Protein AF-A0A8K0HPL6-F1 (afdb_monomer)

Secondary structure (DSSP, 8-state):
-------PPPPP----------------------------PPP-------------------TTSPPPHHHHHHHTTSTTHHHHHHHHHHTT-S---HHHHHHHHHT-S-HHHHHHHHHHHHHH-HHHHT-HHHHHHHHHHHHHH-PPP--HHHHHHHHHTT----HHHHHHHHHHHHHTTGGG-S-----

Foldseek 3Di:
DDDDDDDDDDDDDDDDDDDDDDDDDDDDDDDDDDDDDDDDDDDDDDDDDDDDDDDPPPPPPPPDDQPDLVNLLVLLPDLCSLVVVVVCVVVVSHDDDLVSLLVNLLPRLDLLSSLLSLQSCCQVPVPSSPDPSNLVSNLVSCLVNHADDPDPSSVVSCVVSVTDDDPSNVCSRVVSCVSVVVVPPPDDPDD

Sequence (191 aa):
MLAFGSVTAAKGHEIPSSISFQGITCTQQSACNSSSSAPQLQNSNLFSISSSPSSAVKFKPCLNNPIDHRYIAQMLLRKDWFIFLNHEFKAKRITLNAQFVVSVLQNQENQSSSLNFYVWVSNINQSLAKNQSVRGVFGNNLYRKGPVVLSVELLQDIRESGCKLTEDLLCILIGSWGRLGLAKYYTSTST

Structure (mmCIF, N/CA/C/O backbone):
data_AF-A0A8K0HPL6-F1
#
_entry.id   AF-A0A8K0HPL6-F1
#
loop_
_atom_site.group_PDB
_atom_site.id
_atom_site.type_symbol
_atom_site.label_atom_id
_atom_site.label_alt_id
_atom_site.label_comp_id
_atom_site.label_asym_id
_atom_site.label_entity_id
_atom_site.label_seq_id
_atom_site.pdbx_PDB_ins_code
_atom_site.Cartn_x
_atom_site.Cartn_y
_atom_site.Cartn_z
_atom_site.occupancy
_atom_site.B_iso_or_equiv
_atom_site.auth_seq_id
_atom_site.auth_comp_id
_atom_site.auth_asym_id
_atom_site.auth_atom_id
_atom_site.pdbx_PDB_model_num
ATOM 1 N N . MET A 1 1 ? 48.776 -55.748 4.047 1.00 41.22 1 MET A N 1
ATOM 2 C CA . MET A 1 1 ? 48.133 -56.524 2.967 1.00 41.22 1 MET A CA 1
ATOM 3 C C . MET A 1 1 ? 47.134 -55.588 2.304 1.00 41.22 1 MET A C 1
ATOM 5 O O . MET A 1 1 ? 46.209 -55.142 2.966 1.00 41.22 1 MET A O 1
ATOM 9 N N . LEU A 1 2 ? 47.455 -55.140 1.090 1.00 38.91 2 LEU A N 1
ATOM 10 C CA . LEU A 1 2 ? 46.748 -54.099 0.340 1.00 38.91 2 LEU A CA 1
ATOM 11 C C . LEU A 1 2 ? 45.517 -54.697 -0.351 1.00 38.91 2 LEU A C 1
ATOM 13 O O . LEU A 1 2 ? 45.644 -55.729 -1.003 1.00 38.91 2 LEU A O 1
ATOM 17 N N . ALA A 1 3 ? 44.370 -54.027 -0.269 1.00 40.31 3 ALA A N 1
ATOM 18 C CA . ALA A 1 3 ? 43.241 -54.266 -1.163 1.00 40.31 3 ALA A CA 1
ATOM 19 C C . ALA A 1 3 ? 42.721 -52.916 -1.671 1.00 40.31 3 ALA A C 1
ATOM 21 O O . ALA A 1 3 ? 42.108 -52.142 -0.938 1.00 40.31 3 ALA A O 1
ATOM 22 N N . PHE A 1 4 ? 43.047 -52.639 -2.933 1.00 36.78 4 PHE A N 1
ATOM 23 C CA . PHE A 1 4 ? 42.514 -51.552 -3.742 1.00 36.78 4 PHE A CA 1
ATOM 24 C C . PHE A 1 4 ? 41.065 -51.877 -4.125 1.00 36.78 4 PHE A C 1
ATOM 26 O O . PHE A 1 4 ? 40.807 -52.905 -4.748 1.00 36.78 4 PHE A O 1
ATOM 33 N N . GLY A 1 5 ? 40.130 -50.997 -3.765 1.00 38.06 5 GLY A N 1
ATOM 34 C CA . GLY A 1 5 ? 38.764 -50.994 -4.286 1.00 38.06 5 GLY A CA 1
ATOM 35 C C . GLY A 1 5 ? 38.647 -49.981 -5.422 1.00 38.06 5 GLY A C 1
ATOM 36 O O . GLY A 1 5 ? 38.846 -48.787 -5.210 1.00 38.06 5 GLY A O 1
ATOM 37 N N . SER A 1 6 ? 38.369 -50.474 -6.626 1.00 39.50 6 SER A N 1
ATOM 38 C CA . SER A 1 6 ? 38.235 -49.702 -7.862 1.00 39.50 6 SER A CA 1
ATOM 39 C C . SER A 1 6 ? 37.071 -48.707 -7.827 1.00 39.50 6 SER A C 1
ATOM 41 O O . SER A 1 6 ? 35.943 -49.063 -7.495 1.00 39.50 6 SER A O 1
ATOM 43 N N . VAL A 1 7 ? 37.341 -47.476 -8.266 1.00 42.84 7 VAL A N 1
ATOM 44 C CA . VAL A 1 7 ? 36.338 -46.465 -8.629 1.00 42.84 7 VAL A CA 1
ATOM 45 C C . VAL A 1 7 ? 36.064 -46.592 -10.126 1.00 42.84 7 VAL A C 1
ATOM 47 O O . VAL A 1 7 ? 36.929 -46.297 -10.947 1.00 42.84 7 VAL A O 1
ATOM 50 N N . THR A 1 8 ? 34.863 -47.035 -10.493 1.00 46.16 8 THR A N 1
ATOM 51 C CA . THR A 1 8 ? 34.360 -46.986 -11.873 1.00 46.16 8 THR A CA 1
ATOM 52 C C . THR A 1 8 ? 33.429 -45.792 -12.045 1.00 46.16 8 THR A C 1
ATOM 54 O O . THR A 1 8 ? 32.421 -45.666 -11.352 1.00 46.16 8 THR A O 1
ATOM 57 N N . ALA A 1 9 ? 33.798 -44.924 -12.985 1.00 41.41 9 ALA A N 1
ATOM 58 C CA . ALA A 1 9 ? 33.077 -43.733 -13.402 1.00 41.41 9 ALA A CA 1
ATOM 59 C C . ALA A 1 9 ? 31.697 -44.072 -13.993 1.00 41.41 9 ALA A C 1
ATOM 61 O O . ALA A 1 9 ? 31.592 -44.879 -14.918 1.00 41.41 9 ALA A O 1
ATOM 62 N N . ALA A 1 10 ? 30.653 -43.409 -13.492 1.00 43.06 10 ALA A N 1
ATOM 63 C CA . ALA A 1 10 ? 29.326 -43.413 -14.090 1.00 43.06 10 ALA A CA 1
ATOM 64 C C . ALA A 1 10 ? 29.095 -42.113 -14.871 1.00 43.06 10 ALA A C 1
ATOM 66 O O . ALA A 1 10 ? 29.433 -41.011 -14.444 1.00 43.06 10 ALA A O 1
ATOM 67 N N . LYS A 1 11 ? 28.563 -42.330 -16.066 1.00 43.03 11 LYS A N 1
ATOM 68 C CA . LYS A 1 11 ? 28.435 -41.467 -17.235 1.00 43.03 11 LYS A CA 1
ATOM 69 C C . LYS A 1 11 ? 27.404 -40.353 -17.019 1.00 43.03 11 LYS A C 1
ATOM 71 O O . LYS A 1 11 ? 26.396 -40.566 -16.351 1.00 43.03 11 LYS A O 1
ATOM 76 N N . GLY A 1 12 ? 27.675 -39.187 -17.607 1.00 38.16 12 GLY A N 1
ATOM 77 C CA . GLY A 1 12 ? 26.833 -37.997 -17.531 1.00 38.16 12 GLY A CA 1
ATOM 78 C C . GLY A 1 12 ? 25.414 -38.225 -18.050 1.00 38.16 12 GLY A C 1
ATOM 79 O O . GLY A 1 12 ? 25.202 -38.934 -19.034 1.00 38.16 12 GLY A O 1
ATOM 80 N N . HIS A 1 13 ? 24.458 -37.609 -17.360 1.00 38.12 13 HIS A N 1
ATOM 81 C CA . HIS A 1 13 ? 23.064 -37.535 -17.768 1.00 38.12 13 HIS A CA 1
ATOM 82 C C . HIS A 1 13 ? 22.796 -36.102 -18.230 1.00 38.12 13 HIS A C 1
ATOM 84 O O . HIS A 1 13 ? 22.834 -35.163 -17.433 1.00 38.12 13 HIS A O 1
ATOM 90 N N . GLU A 1 14 ? 22.619 -35.948 -19.539 1.00 35.84 14 GLU A N 1
ATOM 91 C CA . GLU A 1 14 ? 22.253 -34.693 -20.181 1.00 35.84 14 GLU A CA 1
ATOM 92 C C . GLU A 1 14 ? 20.826 -34.280 -19.811 1.00 35.84 14 GLU A C 1
ATOM 94 O O . GLU A 1 14 ? 19.915 -35.101 -19.705 1.00 35.84 14 GLU A O 1
ATOM 99 N N . ILE A 1 15 ? 20.650 -32.975 -19.623 1.00 51.84 15 ILE A N 1
ATOM 100 C CA . ILE A 1 15 ? 19.372 -32.305 -19.391 1.00 51.84 15 ILE A CA 1
ATOM 101 C C . ILE A 1 15 ? 18.799 -31.944 -20.770 1.00 51.84 15 ILE A C 1
ATOM 103 O O . ILE A 1 15 ? 19.426 -31.147 -21.468 1.00 51.84 15 ILE A O 1
ATOM 107 N N . PRO A 1 16 ? 17.624 -32.447 -21.189 1.00 44.19 16 PRO A N 1
ATOM 108 C CA . PRO A 1 16 ? 17.007 -31.980 -22.421 1.00 44.19 16 PRO A CA 1
ATOM 109 C C . PRO A 1 16 ? 16.295 -30.643 -22.180 1.00 44.19 16 PRO A C 1
ATOM 111 O O . PRO A 1 16 ? 15.204 -30.567 -21.615 1.00 44.19 16 PRO A O 1
ATOM 114 N N . SER A 1 17 ? 16.928 -29.568 -22.639 1.00 39.12 17 SER A N 1
ATOM 115 C CA . SER A 1 17 ? 16.337 -28.251 -22.847 1.00 39.12 17 SER A CA 1
ATOM 116 C C . SER A 1 17 ? 15.646 -28.212 -24.211 1.00 39.12 17 SER A C 1
ATOM 118 O O . SER A 1 17 ? 16.312 -28.143 -25.237 1.00 39.12 17 SER A O 1
ATOM 120 N N . SER A 1 18 ? 14.311 -28.247 -24.242 1.00 40.44 18 SER A N 1
ATOM 121 C CA . SER A 1 18 ? 13.494 -27.810 -25.391 1.00 40.44 18 SER A CA 1
ATOM 122 C C . SER A 1 18 ? 12.013 -27.764 -25.007 1.00 40.44 18 SER A C 1
ATOM 124 O O . SER A 1 18 ? 11.319 -28.773 -25.070 1.00 40.44 18 SER A O 1
ATOM 126 N N . ILE A 1 19 ? 11.507 -26.584 -24.641 1.00 41.78 19 ILE A N 1
ATOM 127 C CA . ILE A 1 19 ? 10.066 -26.303 -24.688 1.00 41.78 19 ILE A CA 1
ATOM 128 C C . ILE A 1 19 ? 9.882 -25.187 -25.713 1.00 41.78 19 ILE A C 1
ATOM 130 O O . ILE A 1 19 ? 10.212 -24.029 -25.468 1.00 41.78 19 ILE A O 1
ATOM 134 N N . SER A 1 20 ? 9.419 -25.584 -26.895 1.00 36.34 20 SER A N 1
ATOM 135 C CA . SER A 1 20 ? 9.015 -24.703 -27.986 1.00 36.34 20 SER A CA 1
ATOM 136 C C . SER A 1 20 ? 7.628 -24.141 -27.676 1.00 36.34 20 SER A C 1
ATOM 138 O O . SER A 1 20 ? 6.672 -24.903 -27.538 1.00 36.34 20 SER A O 1
ATOM 140 N N . PHE A 1 21 ? 7.506 -22.818 -27.565 1.00 37.59 21 PHE A N 1
ATOM 141 C CA . PHE A 1 21 ? 6.211 -22.143 -27.608 1.00 37.59 21 PHE A CA 1
ATOM 142 C C . PHE A 1 21 ? 5.929 -21.742 -29.058 1.00 37.59 21 PHE A C 1
ATOM 144 O O . PHE A 1 21 ? 6.480 -20.769 -29.570 1.00 37.59 21 PHE A O 1
ATOM 151 N N . GLN A 1 22 ? 5.078 -22.524 -29.722 1.00 36.84 22 GLN A N 1
ATOM 152 C CA . GLN A 1 22 ? 4.449 -22.138 -30.982 1.00 36.84 22 GLN A CA 1
ATOM 153 C C . GLN A 1 22 ? 3.439 -21.009 -30.735 1.00 36.84 22 GLN A C 1
ATOM 155 O O . GLN A 1 22 ? 2.785 -20.945 -29.693 1.00 36.84 22 GLN A O 1
ATOM 160 N N . GLY A 1 23 ? 3.384 -20.082 -31.690 1.00 30.97 23 GLY A N 1
ATOM 161 C CA . GLY A 1 23 ? 2.719 -18.795 -31.563 1.00 30.97 23 GLY A CA 1
ATOM 162 C C . GLY A 1 23 ? 1.198 -18.854 -31.463 1.00 30.97 23 GLY A C 1
ATOM 163 O O . GLY A 1 23 ? 0.540 -19.742 -31.998 1.00 30.97 23 GLY A O 1
ATOM 164 N N . ILE A 1 24 ? 0.645 -17.813 -30.843 1.00 37.28 24 ILE A N 1
ATOM 165 C CA . ILE A 1 24 ? -0.745 -17.407 -31.037 1.00 37.28 24 ILE A CA 1
ATOM 166 C C . ILE A 1 24 ? -0.710 -15.999 -31.628 1.00 37.28 24 ILE A C 1
ATOM 168 O O . ILE A 1 24 ? -0.578 -15.004 -30.918 1.00 37.28 24 ILE A O 1
ATOM 172 N N . THR A 1 25 ? -0.807 -15.913 -32.951 1.00 34.12 25 THR A N 1
ATOM 173 C CA . THR A 1 25 ? -1.259 -14.701 -33.635 1.00 34.12 25 THR A CA 1
ATOM 174 C C . THR A 1 25 ? -2.772 -14.629 -33.468 1.00 34.12 25 THR A C 1
ATOM 176 O O . THR A 1 25 ? -3.491 -15.444 -34.044 1.00 34.12 25 THR A O 1
ATOM 179 N N . CYS A 1 26 ? -3.269 -13.682 -32.672 1.00 32.62 26 CYS A N 1
ATOM 180 C CA . CYS A 1 26 ? -4.695 -13.379 -32.656 1.00 32.62 26 CYS A CA 1
ATOM 181 C C . CYS A 1 26 ? -4.961 -12.282 -33.688 1.00 32.62 26 CYS A C 1
ATOM 183 O O . CYS A 1 26 ? -4.800 -11.093 -33.418 1.00 32.62 26 CYS A O 1
ATOM 185 N N . THR A 1 27 ? -5.320 -12.705 -34.895 1.00 32.62 27 THR A N 1
ATOM 186 C CA . THR A 1 27 ? -5.967 -11.862 -35.896 1.00 32.62 27 THR A CA 1
ATOM 187 C C . THR A 1 27 ? -7.467 -11.970 -35.657 1.00 32.62 27 THR A C 1
ATOM 189 O O . THR A 1 27 ? -8.029 -13.045 -35.839 1.00 32.62 27 THR A O 1
ATOM 192 N N . GLN A 1 28 ? -8.133 -10.875 -35.292 1.00 37.97 28 GLN A N 1
ATOM 193 C CA . GLN A 1 28 ? -9.541 -10.701 -35.642 1.00 37.97 28 GLN A CA 1
ATOM 194 C C . GLN A 1 28 ? -9.845 -9.231 -35.929 1.00 37.97 28 GLN A C 1
ATOM 196 O O . GLN A 1 28 ? -9.631 -8.337 -35.111 1.00 37.97 28 GLN A O 1
ATOM 201 N N . GLN A 1 29 ? -10.292 -9.032 -37.166 1.00 34.22 29 GLN A N 1
ATOM 202 C CA . GLN A 1 29 ? -10.826 -7.817 -37.757 1.00 34.22 29 GLN A CA 1
ATOM 203 C C . GLN A 1 29 ? -12.036 -7.296 -36.977 1.00 34.22 29 GLN A C 1
ATOM 205 O O . GLN A 1 29 ? -12.931 -8.060 -36.629 1.00 34.22 29 GLN A O 1
ATOM 210 N N . SER A 1 30 ? -12.105 -5.976 -36.807 1.00 35.62 30 SER A N 1
ATOM 211 C CA . SER A 1 30 ? -13.357 -5.261 -36.569 1.00 35.62 30 SER A CA 1
ATOM 212 C C . SER A 1 30 ? -13.589 -4.316 -37.743 1.00 35.62 30 SER A C 1
ATOM 214 O O . SER A 1 30 ? -12.884 -3.321 -37.900 1.00 35.62 30 SER A O 1
ATOM 216 N N . ALA A 1 31 ? -14.551 -4.673 -38.590 1.00 29.92 31 ALA A N 1
ATOM 217 C CA . ALA A 1 31 ? -15.152 -3.799 -39.586 1.00 29.92 31 ALA A CA 1
ATOM 218 C C . ALA A 1 31 ? -16.565 -4.315 -39.891 1.00 29.92 31 ALA A C 1
ATOM 220 O O . ALA A 1 31 ? -16.694 -5.332 -40.560 1.00 29.92 31 ALA A O 1
ATOM 221 N N . CYS A 1 32 ? -17.602 -3.642 -39.375 1.00 25.77 32 CYS A N 1
ATOM 222 C CA . CYS A 1 32 ? -18.564 -2.874 -40.183 1.00 25.77 32 CYS A CA 1
ATOM 223 C C . CYS A 1 32 ? -19.814 -2.436 -39.377 1.00 25.77 32 CYS A C 1
ATOM 225 O O . CYS A 1 32 ? -20.575 -3.252 -38.871 1.00 25.77 32 CYS A O 1
ATOM 227 N N . ASN A 1 33 ? -20.001 -1.113 -39.346 1.00 30.48 33 ASN A N 1
ATOM 228 C CA . ASN A 1 33 ? -21.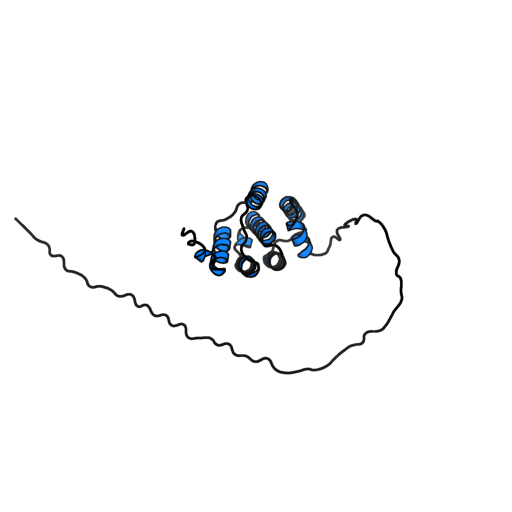212 -0.341 -39.657 1.00 30.48 33 ASN A CA 1
ATOM 229 C C . ASN A 1 33 ? -22.541 -0.547 -38.894 1.00 30.48 33 ASN A C 1
ATOM 231 O O . ASN A 1 33 ? -23.271 -1.511 -39.080 1.00 30.48 33 ASN A O 1
ATOM 235 N N . SER A 1 34 ? -22.893 0.530 -38.182 1.00 32.50 34 SER A N 1
ATOM 236 C CA . SER A 1 34 ? -24.110 1.350 -38.322 1.00 32.50 34 SER A CA 1
ATOM 237 C C . SER A 1 34 ? -25.482 0.674 -38.429 1.00 32.50 34 SER A C 1
ATOM 239 O O . SER A 1 34 ? -25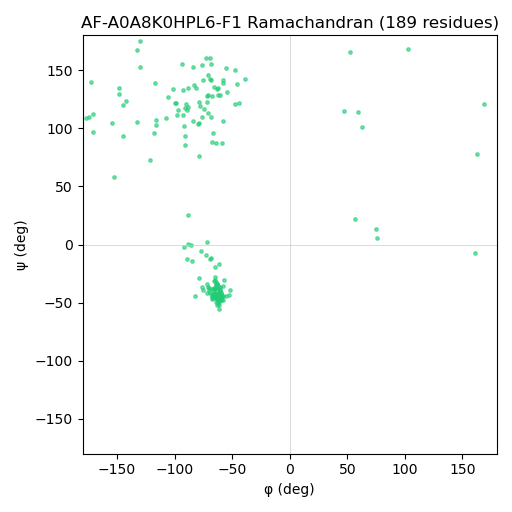.876 0.194 -39.487 1.00 32.50 34 SER A O 1
ATOM 241 N N . SER A 1 35 ? -26.317 0.907 -37.412 1.00 34.28 35 SER A N 1
ATOM 242 C CA . SER A 1 35 ? -27.707 1.315 -37.646 1.00 34.28 35 SER A CA 1
ATOM 243 C C . SER A 1 35 ? -28.235 2.241 -36.541 1.00 34.28 35 SER A C 1
ATOM 245 O O . SER A 1 35 ? -27.997 2.066 -35.351 1.00 34.28 35 SER A O 1
ATOM 247 N N . SER A 1 36 ? -28.894 3.284 -37.039 1.00 33.66 36 SER A N 1
ATOM 248 C CA . SER A 1 36 ? -29.666 4.358 -36.416 1.00 33.66 36 SER A CA 1
ATOM 249 C C . SER A 1 36 ? -30.544 3.950 -35.228 1.00 33.66 36 SER A C 1
ATOM 251 O O . SER A 1 36 ? -31.227 2.932 -35.307 1.00 33.66 36 SER A O 1
ATOM 253 N N . SER A 1 37 ? -30.630 4.817 -34.209 1.00 30.94 37 SER A N 1
ATOM 254 C CA . SER A 1 37 ? -31.901 5.378 -33.700 1.00 30.94 37 SER A CA 1
ATOM 255 C C . SER A 1 37 ? -31.626 6.434 -32.621 1.00 30.94 37 SER A C 1
ATOM 257 O O . SER A 1 37 ? -31.185 6.119 -31.519 1.00 30.94 37 SER A O 1
ATOM 259 N N . ALA A 1 38 ? -31.884 7.700 -32.951 1.00 38.56 38 ALA A N 1
ATOM 260 C CA . ALA A 1 38 ? -31.948 8.808 -31.999 1.00 38.56 38 ALA A CA 1
ATOM 261 C C . ALA A 1 38 ? -33.228 8.730 -31.144 1.00 38.56 38 ALA A C 1
ATOM 263 O O . ALA A 1 38 ? -34.233 8.174 -31.592 1.00 38.56 38 ALA A O 1
ATOM 264 N N . PRO A 1 39 ? -33.248 9.414 -29.988 1.00 39.25 39 PRO A N 1
ATOM 265 C CA . PRO A 1 39 ? -34.374 10.311 -29.768 1.00 39.25 39 PRO A CA 1
ATOM 266 C C . PRO A 1 39 ? -33.963 11.723 -29.332 1.00 39.25 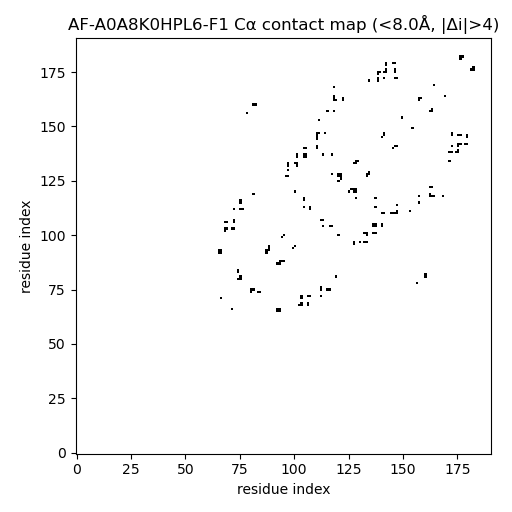39 PRO A C 1
ATOM 268 O O . PRO A 1 39 ? -32.903 11.975 -28.766 1.00 39.25 39 PRO A O 1
ATOM 271 N N . GLN A 1 40 ? -34.864 12.631 -29.688 1.00 35.78 40 GLN A N 1
ATOM 272 C CA . GLN A 1 40 ? -34.837 14.084 -29.616 1.00 35.78 40 GLN A CA 1
ATOM 273 C C . GLN A 1 40 ? -34.343 14.710 -28.304 1.00 35.78 40 GLN A C 1
ATOM 275 O O . GLN A 1 40 ? -34.791 14.361 -27.215 1.00 35.78 40 GLN A O 1
ATOM 280 N N . LEU A 1 41 ? -33.540 15.767 -28.454 1.00 33.62 41 LEU A N 1
ATOM 281 C CA . LEU A 1 41 ? -33.339 16.804 -27.446 1.00 33.62 41 LEU A CA 1
ATOM 282 C C . LEU A 1 41 ? -34.362 17.922 -27.672 1.00 33.62 41 LEU A C 1
ATOM 284 O O . LEU A 1 41 ? -34.351 18.581 -28.713 1.00 33.62 41 LEU A O 1
ATOM 288 N N . GLN A 1 42 ? -35.235 18.133 -26.686 1.00 37.59 42 GLN A N 1
ATOM 289 C CA . GLN A 1 42 ? -36.070 19.323 -26.592 1.00 37.59 42 GLN A CA 1
ATOM 290 C C . GLN A 1 42 ? -35.348 20.434 -25.819 1.00 37.59 42 GLN A C 1
ATOM 292 O O . GLN A 1 42 ? -34.723 20.234 -24.782 1.00 37.59 42 GLN A O 1
ATOM 297 N N . ASN A 1 43 ? -35.463 21.601 -26.435 1.00 38.28 43 ASN A N 1
ATOM 298 C CA . ASN A 1 43 ? -34.997 22.947 -26.145 1.00 38.28 43 ASN A CA 1
ATOM 299 C C . ASN A 1 43 ? -35.245 23.451 -24.707 1.00 38.28 43 ASN A C 1
ATOM 301 O O . ASN A 1 43 ? -36.283 23.134 -24.131 1.00 38.28 43 ASN A O 1
ATOM 305 N N . SER A 1 44 ? -34.368 24.335 -24.206 1.00 30.44 44 SER A N 1
ATOM 306 C CA . SER A 1 44 ? -34.723 25.604 -23.530 1.00 30.44 44 SER A CA 1
ATOM 307 C C . SER A 1 44 ? -33.461 26.398 -23.157 1.00 30.44 44 SER A C 1
ATOM 309 O O . SER A 1 44 ? -32.735 26.037 -22.234 1.00 30.44 44 SER A O 1
ATOM 311 N N . ASN A 1 45 ? -33.224 27.511 -23.854 1.00 44.91 45 ASN A N 1
ATOM 312 C CA . ASN A 1 45 ? -32.342 28.593 -23.407 1.00 44.91 45 ASN A CA 1
ATOM 313 C C . ASN A 1 45 ? -33.041 29.421 -22.316 1.00 44.91 45 ASN A C 1
ATOM 315 O O . ASN A 1 45 ? -34.214 29.739 -22.496 1.00 44.91 45 ASN A O 1
ATOM 319 N N . LEU A 1 46 ? -32.318 29.869 -21.281 1.00 36.66 46 LEU A N 1
ATOM 320 C CA . LEU A 1 46 ? -32.395 31.244 -20.755 1.00 36.66 46 LEU A CA 1
ATOM 321 C C . LEU A 1 46 ? -31.318 31.512 -19.687 1.00 36.66 46 LEU A C 1
ATOM 323 O O . LEU A 1 46 ? -30.979 30.673 -18.859 1.00 36.66 46 LEU A O 1
ATOM 327 N N . PHE A 1 47 ? -30.774 32.718 -19.793 1.00 36.62 47 PHE A N 1
ATOM 328 C CA . PHE A 1 47 ? -29.652 33.334 -19.096 1.00 36.62 47 PHE A CA 1
ATOM 329 C C . PHE A 1 47 ? -29.751 33.348 -17.563 1.00 36.62 47 PHE A C 1
ATOM 331 O O . PHE A 1 47 ? -30.835 33.532 -17.017 1.00 36.62 47 PHE A O 1
ATOM 338 N N . SER A 1 48 ? -28.594 33.353 -16.887 1.00 30.95 48 SER A N 1
ATOM 339 C CA . SER A 1 48 ? -28.207 34.448 -15.973 1.00 30.95 48 SER A CA 1
ATOM 340 C C . SER A 1 48 ? -26.752 34.3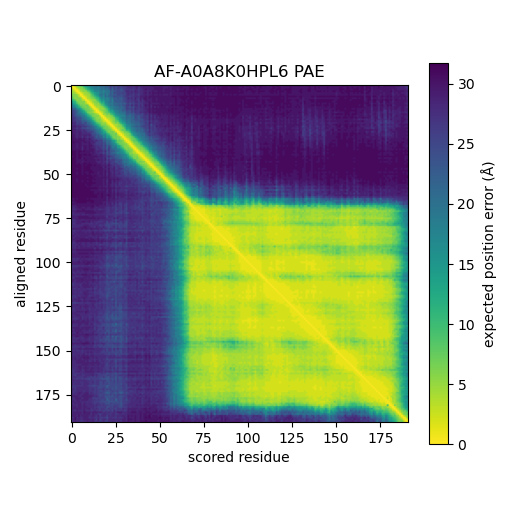07 -15.519 1.00 30.95 48 SER A C 1
ATOM 342 O O . SER A 1 48 ? -26.391 33.401 -14.774 1.00 30.95 48 SER A O 1
ATOM 344 N N . ILE A 1 49 ? -25.920 35.243 -15.971 1.00 45.44 49 ILE A N 1
ATOM 345 C CA . ILE A 1 49 ? -24.629 35.565 -15.367 1.00 45.44 49 ILE A CA 1
ATOM 346 C C . ILE A 1 49 ? -24.935 36.439 -14.147 1.00 45.44 49 ILE A C 1
ATOM 348 O O . ILE A 1 49 ? -25.522 37.507 -14.299 1.00 45.44 49 ILE A O 1
ATOM 352 N N . SER A 1 50 ? -24.506 36.027 -12.954 1.00 38.19 50 SER A N 1
ATOM 353 C CA . SER A 1 50 ? -24.266 36.966 -11.856 1.00 38.19 50 SER A CA 1
ATOM 354 C C . SER A 1 50 ? -23.037 36.547 -11.058 1.00 38.19 50 SER A C 1
ATOM 356 O O . SER A 1 50 ? -22.938 35.433 -10.548 1.00 38.19 50 SER A O 1
ATOM 358 N N . SER A 1 51 ? -22.102 37.478 -10.982 1.00 39.03 51 SER A N 1
ATOM 359 C CA . SER A 1 51 ? -20.828 37.462 -10.278 1.00 39.03 51 SER A CA 1
ATOM 360 C C . SER A 1 51 ? -20.964 37.527 -8.747 1.00 39.03 51 SER A C 1
ATOM 362 O O . SER A 1 51 ? -21.559 38.485 -8.270 1.00 39.03 51 SER A O 1
ATOM 364 N N . SER A 1 52 ? -20.299 36.581 -8.052 1.00 40.22 52 SER A N 1
ATOM 365 C CA . SER A 1 52 ? -19.554 36.664 -6.760 1.00 40.22 52 SER A CA 1
ATOM 366 C C . SER A 1 52 ? -20.224 37.264 -5.494 1.00 40.22 52 SER A C 1
ATOM 368 O O . SER A 1 52 ? -21.187 38.006 -5.615 1.00 40.22 52 SER A O 1
ATOM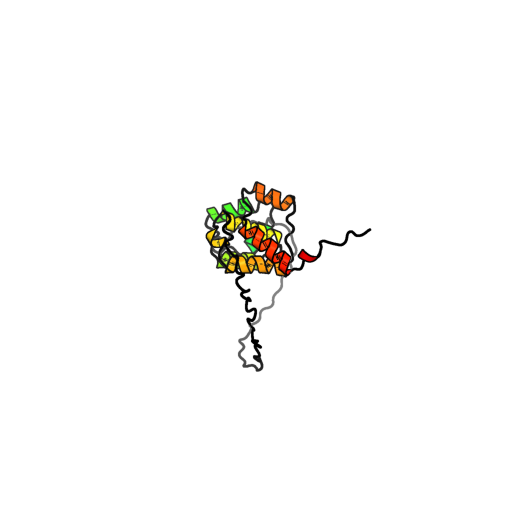 370 N N . PRO A 1 53 ? -19.686 37.092 -4.255 1.00 52.84 53 PRO A N 1
ATOM 371 C CA . PRO A 1 53 ? -18.653 36.180 -3.729 1.00 52.84 53 PRO A CA 1
ATOM 372 C C . PRO A 1 53 ? -19.088 35.418 -2.439 1.00 52.84 53 PRO A C 1
ATOM 374 O O . PRO A 1 53 ? -20.104 35.708 -1.826 1.00 52.84 53 PRO A O 1
ATOM 377 N N . SER A 1 54 ? -18.235 34.502 -1.963 1.00 45.53 54 SER A N 1
ATOM 378 C CA . SER A 1 54 ? -18.174 34.011 -0.570 1.00 45.53 54 SER A CA 1
ATOM 379 C C . SER A 1 54 ? -19.399 33.275 0.000 1.00 45.53 54 SER A C 1
ATOM 381 O O . SER A 1 54 ? -20.336 33.854 0.540 1.00 45.53 54 SER A O 1
ATOM 383 N N . SER A 1 55 ? -19.313 31.947 0.045 1.00 37.69 55 SER A N 1
ATOM 384 C CA . SER A 1 55 ? -19.855 31.203 1.183 1.00 37.69 55 SER A CA 1
ATOM 385 C C . SER A 1 55 ? -19.011 29.958 1.409 1.00 37.69 55 SER A C 1
ATOM 387 O O . SER A 1 55 ? -18.687 29.224 0.476 1.00 37.69 55 SER A O 1
ATOM 389 N N . ALA A 1 56 ? -18.586 29.773 2.658 1.00 47.38 56 ALA A N 1
ATOM 390 C CA . ALA A 1 56 ? -17.856 28.605 3.116 1.00 47.38 56 ALA A CA 1
ATOM 391 C C . ALA A 1 56 ? -18.500 27.336 2.546 1.00 47.38 56 ALA A C 1
ATOM 393 O O . ALA A 1 56 ? -19.683 27.081 2.792 1.00 47.38 56 ALA A O 1
ATOM 394 N N . VAL A 1 57 ? -17.718 26.553 1.798 1.00 44.78 57 VAL A N 1
ATOM 395 C CA . VAL A 1 57 ? -18.117 25.228 1.324 1.00 44.78 57 VAL A CA 1
ATOM 396 C C . VAL A 1 57 ? -18.307 24.358 2.562 1.00 44.78 57 VAL A C 1
ATOM 398 O O . VAL A 1 57 ? -17.393 23.697 3.050 1.00 44.78 57 VAL A O 1
ATOM 401 N N . LYS A 1 58 ? -19.514 24.401 3.126 1.00 42.84 58 LYS A N 1
ATOM 402 C CA . LYS A 1 58 ? -19.983 23.410 4.080 1.00 42.84 58 LYS A CA 1
ATOM 403 C C . LYS A 1 58 ? -20.105 22.124 3.281 1.00 42.84 58 LYS A C 1
ATOM 405 O O . LYS A 1 58 ? -21.114 21.902 2.616 1.00 42.84 58 LYS A O 1
ATOM 410 N N . PHE A 1 59 ? -19.066 21.297 3.339 1.00 43.84 59 PHE A N 1
ATOM 411 C CA . PHE A 1 59 ? -19.142 19.895 2.960 1.00 43.84 59 PHE A CA 1
ATOM 412 C C . PHE A 1 59 ? -20.205 19.240 3.847 1.00 43.84 59 PHE A C 1
ATOM 414 O O . PHE A 1 59 ? -19.916 18.750 4.935 1.00 43.84 59 PHE A O 1
ATOM 421 N N . LYS A 1 60 ? -21.466 19.284 3.415 1.00 43.09 60 LYS A N 1
ATOM 422 C CA . LYS A 1 60 ? -22.481 18.359 3.904 1.00 43.09 60 LYS A CA 1
ATOM 423 C C . LYS A 1 60 ? -22.109 17.006 3.302 1.00 43.09 60 LYS A C 1
ATOM 425 O O . LYS A 1 60 ? -22.171 16.881 2.078 1.00 43.09 60 LYS A O 1
ATOM 430 N N . PRO A 1 61 ? -21.704 16.003 4.099 1.00 44.03 61 PRO A N 1
ATOM 431 C CA . PRO A 1 61 ? -21.553 14.667 3.564 1.00 44.03 61 PRO A CA 1
ATOM 432 C C . PRO A 1 61 ? -22.970 14.198 3.255 1.00 44.03 61 PRO A C 1
ATOM 434 O O . PRO A 1 61 ? -23.776 14.002 4.164 1.00 44.03 61 PRO A O 1
ATOM 437 N N . CYS A 1 62 ? -23.299 14.078 1.972 1.00 38.84 62 CYS A N 1
ATOM 438 C CA . CYS A 1 62 ? -24.477 13.336 1.564 1.00 38.84 62 CYS A CA 1
ATOM 439 C C . CYS A 1 62 ? -24.192 11.866 1.909 1.00 38.84 62 CYS A C 1
ATOM 441 O O . CYS A 1 62 ? -23.573 11.137 1.134 1.00 38.84 62 CYS A O 1
ATOM 443 N N . LEU A 1 63 ? -24.537 11.472 3.141 1.00 48.81 63 LEU A N 1
ATOM 444 C CA . LEU A 1 63 ? -24.649 10.077 3.543 1.00 48.81 63 LEU A CA 1
ATOM 445 C C . LEU A 1 63 ? -25.680 9.454 2.604 1.00 48.81 63 LEU A C 1
ATOM 447 O O . LEU A 1 63 ? -26.846 9.819 2.707 1.00 48.81 63 LEU A O 1
ATOM 451 N N . ASN A 1 64 ? -25.218 8.629 1.660 1.00 44.06 64 ASN A N 1
ATOM 452 C CA . ASN A 1 64 ? -25.915 7.495 1.023 1.00 44.06 64 ASN A CA 1
ATOM 453 C C . ASN A 1 64 ? -25.274 7.086 -0.314 1.00 44.06 64 ASN A C 1
ATOM 455 O O . ASN A 1 64 ? -25.627 6.039 -0.851 1.00 44.06 64 ASN A O 1
ATOM 459 N N . ASN A 1 65 ? -24.296 7.835 -0.831 1.00 50.69 65 ASN A N 1
ATOM 460 C CA . ASN A 1 65 ? -23.521 7.362 -1.976 1.00 50.69 65 ASN A CA 1
ATOM 461 C C . ASN A 1 65 ? -22.398 6.427 -1.496 1.00 50.69 65 ASN A C 1
ATOM 463 O O . ASN A 1 65 ? -21.738 6.752 -0.501 1.00 50.69 65 ASN A O 1
ATOM 467 N N . PRO A 1 66 ? -22.142 5.291 -2.180 1.00 57.31 66 PRO A N 1
ATOM 468 C CA . PRO A 1 66 ? -20.920 4.534 -1.943 1.00 57.31 66 PRO A CA 1
ATOM 469 C C . PRO A 1 66 ? -19.755 5.500 -2.134 1.00 57.31 66 PRO A C 1
ATOM 471 O O . PRO A 1 66 ? -19.753 6.264 -3.101 1.00 57.31 66 PRO A O 1
ATOM 474 N N . ILE A 1 67 ? -18.825 5.525 -1.177 1.00 62.88 67 ILE A N 1
ATOM 475 C CA . ILE A 1 67 ? -17.711 6.470 -1.196 1.00 62.88 67 ILE A CA 1
ATOM 476 C C . ILE A 1 67 ? -17.078 6.481 -2.588 1.00 62.88 67 ILE A C 1
ATOM 478 O O . ILE A 1 67 ? -16.626 5.449 -3.090 1.00 62.88 67 ILE A O 1
ATOM 482 N N . ASP A 1 68 ? -17.080 7.666 -3.195 1.00 77.19 68 ASP A N 1
ATOM 483 C CA . ASP A 1 68 ? -16.531 7.882 -4.521 1.00 77.19 68 ASP A CA 1
ATOM 484 C C . ASP A 1 68 ? -15.023 7.578 -4.494 1.00 77.19 68 ASP A C 1
ATOM 486 O O . ASP A 1 68 ? -14.290 8.000 -3.595 1.00 77.19 68 ASP A O 1
ATOM 490 N N . HIS A 1 69 ? -14.537 6.849 -5.493 1.00 77.56 69 HIS A N 1
ATOM 491 C CA . HIS A 1 69 ? -13.114 6.563 -5.668 1.00 77.56 69 HIS A CA 1
ATOM 492 C C . HIS A 1 69 ? -12.299 7.865 -5.760 1.00 77.56 69 HIS A C 1
ATOM 494 O O . HIS A 1 69 ? -11.164 7.914 -5.279 1.00 77.56 69 HIS A O 1
ATOM 500 N N . ARG A 1 70 ? -12.899 8.947 -6.285 1.00 80.31 70 ARG A N 1
ATOM 501 C CA . ARG A 1 70 ? -12.305 10.294 -6.277 1.00 80.31 70 ARG A CA 1
ATOM 502 C C . ARG A 1 70 ? -12.146 10.874 -4.876 1.00 80.31 70 ARG A C 1
ATOM 504 O O . ARG A 1 70 ? -11.135 11.516 -4.605 1.00 80.31 70 ARG A O 1
ATOM 511 N N . TYR A 1 71 ? -13.099 10.628 -3.978 1.00 86.00 71 TYR A N 1
ATOM 512 C CA . TYR A 1 71 ? -13.000 11.076 -2.589 1.00 86.00 71 TYR A CA 1
ATOM 513 C C . TYR A 1 71 ? -11.822 10.400 -1.880 1.00 86.00 71 TYR A C 1
ATOM 515 O O . TYR A 1 71 ? -11.023 11.071 -1.231 1.00 86.00 71 TYR A O 1
ATOM 523 N N . ILE A 1 72 ? -11.648 9.088 -2.077 1.00 87.38 72 ILE A N 1
ATOM 524 C CA . ILE A 1 72 ? -10.494 8.356 -1.532 1.00 87.38 72 ILE A CA 1
ATOM 525 C C . ILE A 1 72 ? -9.177 8.874 -2.115 1.00 87.38 72 ILE A C 1
ATOM 527 O O . ILE A 1 72 ? -8.226 9.076 -1.363 1.00 87.38 72 ILE A O 1
ATOM 531 N N . ALA A 1 73 ? -9.120 9.137 -3.424 1.00 84.44 73 ALA A N 1
ATOM 532 C CA . ALA A 1 73 ? -7.929 9.695 -4.065 1.00 84.44 73 ALA A CA 1
ATOM 533 C C . ALA A 1 73 ? -7.536 11.059 -3.468 1.00 84.44 73 ALA A C 1
ATOM 535 O O . ALA A 1 73 ? -6.376 11.270 -3.120 1.00 84.44 73 ALA A O 1
ATOM 536 N N . GLN A 1 74 ? -8.505 11.958 -3.262 1.00 86.31 74 GLN A N 1
ATOM 537 C CA . GLN A 1 74 ? -8.262 13.243 -2.594 1.00 86.31 74 GLN A CA 1
ATOM 538 C C . GLN A 1 74 ? -7.804 13.067 -1.144 1.00 86.31 74 GLN A C 1
ATOM 540 O O . GLN A 1 74 ? -6.980 13.831 -0.645 1.00 86.31 74 GLN A O 1
ATOM 545 N N . MET A 1 75 ? -8.313 12.048 -0.456 1.00 88.81 75 MET A N 1
ATOM 546 C CA . MET A 1 75 ? -7.941 11.777 0.926 1.00 88.81 75 MET A CA 1
ATOM 547 C C . MET A 1 75 ? -6.513 11.241 1.060 1.00 88.81 75 MET A C 1
ATOM 549 O O . MET A 1 75 ? -5.808 11.619 1.993 1.00 88.81 75 MET A O 1
ATOM 553 N N . LEU A 1 76 ? -6.070 10.422 0.103 1.00 89.69 76 LEU A N 1
ATOM 554 C CA . LEU A 1 76 ? -4.714 9.866 0.022 1.00 89.69 76 LEU A CA 1
ATOM 555 C C . LEU A 1 76 ? -3.628 10.903 -0.307 1.00 89.69 76 LEU A C 1
ATOM 557 O O . LEU A 1 76 ? -2.444 10.592 -0.200 1.00 89.69 76 LEU A O 1
ATOM 561 N N . LEU A 1 77 ? -4.014 12.109 -0.724 1.00 87.06 77 LEU A N 1
ATOM 562 C CA . LEU A 1 77 ? -3.103 13.234 -0.959 1.00 87.06 77 LEU A CA 1
ATOM 563 C C . LEU A 1 77 ? -2.790 14.030 0.314 1.00 87.06 77 LEU A C 1
ATOM 565 O O . LEU A 1 77 ? -1.887 14.864 0.317 1.00 87.06 77 LEU A O 1
ATOM 569 N N . ARG A 1 78 ? -3.556 13.826 1.389 1.00 87.12 78 ARG A N 1
ATOM 570 C CA . ARG A 1 78 ? -3.394 14.571 2.641 1.00 87.12 78 ARG A CA 1
ATOM 571 C C . ARG A 1 78 ? -2.310 13.939 3.508 1.00 87.12 78 ARG A C 1
ATOM 573 O O . ARG A 1 78 ? -2.122 12.730 3.491 1.00 87.12 78 ARG A O 1
ATOM 580 N N . LYS A 1 79 ? -1.666 14.751 4.349 1.00 85.62 79 LYS A N 1
ATOM 581 C CA . LYS A 1 79 ? -0.663 14.268 5.310 1.00 85.62 79 LYS A CA 1
ATOM 582 C C . LYS A 1 79 ? -1.255 13.271 6.318 1.00 85.62 79 LYS A C 1
ATOM 584 O O . LYS A 1 79 ? -0.695 12.208 6.543 1.00 85.62 79 LYS A O 1
ATOM 589 N N . ASP A 1 80 ? -2.463 13.544 6.809 1.00 88.69 80 ASP A N 1
ATOM 590 C CA . ASP A 1 80 ? -3.160 12.695 7.790 1.00 88.69 80 ASP A CA 1
ATOM 591 C C . ASP A 1 80 ? -4.014 11.582 7.149 1.00 88.69 80 ASP A C 1
ATOM 593 O O . ASP A 1 80 ? -5.017 11.140 7.723 1.00 88.69 80 ASP A O 1
ATOM 597 N N . TRP A 1 81 ? -3.667 11.144 5.934 1.00 91.06 81 TRP A N 1
ATOM 598 C CA . TRP A 1 81 ? -4.465 10.207 5.134 1.00 91.06 81 TRP A CA 1
ATOM 599 C C . TRP A 1 81 ? -4.854 8.937 5.909 1.00 91.06 81 TRP A C 1
ATOM 601 O O . TRP A 1 81 ? -5.986 8.461 5.792 1.00 91.06 81 TRP A O 1
ATOM 611 N N . PHE A 1 82 ? -3.943 8.409 6.735 1.00 93.12 82 PHE A N 1
ATOM 612 C CA . PHE A 1 82 ? -4.151 7.170 7.483 1.00 93.12 82 PHE A CA 1
ATOM 613 C C . PHE A 1 82 ? -5.248 7.311 8.539 1.00 93.12 82 PHE A C 1
ATOM 615 O O . PHE A 1 82 ? -6.128 6.452 8.637 1.00 93.12 82 PHE A O 1
ATOM 622 N N . ILE A 1 83 ? -5.222 8.404 9.309 1.00 92.88 83 ILE A N 1
ATOM 623 C CA . ILE A 1 83 ? -6.203 8.670 10.370 1.00 92.88 83 ILE A CA 1
ATOM 624 C C . ILE A 1 83 ? -7.594 8.782 9.752 1.00 92.88 83 ILE A C 1
ATOM 626 O O . ILE A 1 83 ? -8.537 8.149 10.231 1.00 92.88 83 ILE A O 1
ATOM 630 N N . PHE A 1 84 ? -7.707 9.521 8.647 1.00 91.19 84 PHE A N 1
ATOM 631 C CA . PHE A 1 84 ? -8.965 9.663 7.927 1.00 91.19 84 PHE A CA 1
ATOM 632 C C . PHE A 1 84 ? -9.456 8.330 7.345 1.00 91.19 84 PHE A C 1
ATOM 634 O O . PHE A 1 84 ? -10.619 7.983 7.537 1.00 91.19 84 PHE A O 1
ATOM 641 N N . LEU A 1 85 ? -8.593 7.542 6.688 1.00 91.62 85 LEU A N 1
ATOM 642 C CA . LEU A 1 85 ? -8.998 6.256 6.097 1.00 91.62 85 LEU A CA 1
ATOM 643 C C . LEU A 1 85 ? -9.466 5.282 7.164 1.00 91.62 85 LEU A C 1
ATOM 645 O O . LEU A 1 85 ? -10.489 4.618 7.007 1.00 91.62 85 LEU A O 1
ATOM 649 N N . ASN A 1 86 ? -8.733 5.224 8.271 1.00 92.69 86 ASN A N 1
ATOM 650 C CA . ASN A 1 86 ? -9.081 4.363 9.382 1.00 92.69 86 ASN A CA 1
ATOM 651 C C . ASN A 1 86 ? -10.392 4.807 10.045 1.00 92.69 86 ASN A C 1
ATOM 653 O O . ASN A 1 86 ? -11.207 3.965 10.413 1.00 92.69 86 ASN A O 1
ATOM 657 N N . HIS A 1 87 ? -10.630 6.116 10.163 1.00 92.38 87 HIS A N 1
ATOM 658 C CA . HIS A 1 87 ? -11.893 6.648 10.664 1.00 92.38 87 HIS A CA 1
ATOM 659 C C . HIS A 1 87 ? -13.073 6.270 9.758 1.00 92.38 87 HIS A C 1
ATOM 661 O O . HIS A 1 87 ? -14.056 5.719 10.247 1.00 92.38 87 HIS A O 1
ATOM 667 N N . GLU A 1 88 ? -12.970 6.494 8.445 1.00 90.38 88 GLU A N 1
ATOM 668 C CA . GLU A 1 88 ? -14.030 6.151 7.484 1.00 90.38 88 GLU A CA 1
ATOM 669 C C . GLU A 1 88 ? -14.311 4.642 7.426 1.00 90.38 88 GLU A C 1
ATOM 671 O O . GLU A 1 88 ? -15.466 4.214 7.320 1.00 90.38 88 GLU A O 1
ATOM 676 N N . PHE A 1 89 ? -13.265 3.825 7.556 1.00 90.75 89 PHE A N 1
ATOM 677 C CA . PHE A 1 89 ? -13.387 2.375 7.650 1.00 90.75 89 PHE A CA 1
ATOM 678 C C . PHE A 1 89 ? -14.074 1.936 8.951 1.00 90.75 89 PHE A C 1
ATOM 680 O O . PHE A 1 89 ? -15.028 1.159 8.912 1.00 90.75 89 PHE A O 1
ATOM 687 N N . LYS A 1 90 ? -13.667 2.478 10.107 1.00 90.62 90 LYS A N 1
ATOM 688 C CA . LYS A 1 9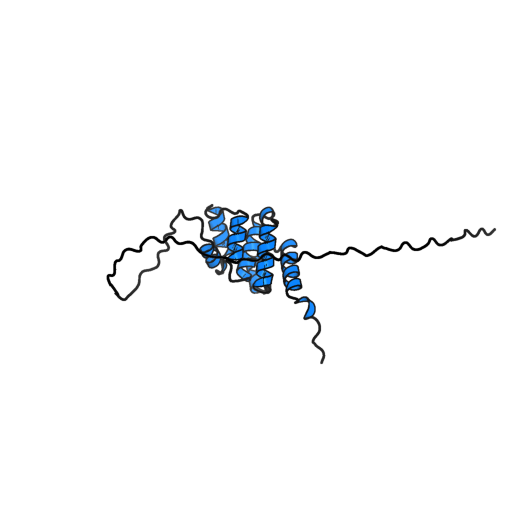0 ? -14.301 2.190 11.408 1.00 90.62 90 LYS A CA 1
ATOM 689 C C . LYS A 1 90 ? -15.748 2.672 11.475 1.00 90.62 90 LYS A C 1
ATOM 691 O O . LYS A 1 90 ? -16.592 1.994 12.055 1.00 90.62 90 LYS A O 1
ATOM 696 N N . ALA A 1 91 ? -16.048 3.798 10.832 1.00 91.12 91 ALA A N 1
ATOM 697 C CA . ALA A 1 91 ? -17.399 4.319 10.666 1.00 91.12 91 ALA A CA 1
ATOM 698 C C . ALA A 1 91 ? -18.245 3.504 9.665 1.00 91.12 91 ALA A C 1
ATOM 700 O O . ALA A 1 91 ? -19.391 3.868 9.407 1.00 91.12 91 ALA A O 1
ATOM 701 N N . LYS A 1 92 ? -17.699 2.414 9.099 1.00 87.56 92 LYS A N 1
ATOM 702 C CA . LYS A 1 92 ? -18.341 1.524 8.116 1.00 87.56 92 LYS A CA 1
ATOM 703 C C . LYS A 1 92 ? -18.825 2.242 6.855 1.00 87.56 92 LYS A C 1
ATOM 705 O O . LYS A 1 92 ? -19.685 1.727 6.146 1.00 87.56 92 LYS A O 1
ATOM 710 N N . ARG A 1 93 ? -18.264 3.416 6.551 1.00 86.12 93 ARG A N 1
ATOM 711 C CA . ARG A 1 93 ? -18.578 4.140 5.314 1.00 86.12 93 ARG A CA 1
ATOM 712 C C . ARG A 1 93 ? -17.825 3.542 4.126 1.00 86.12 93 ARG A C 1
ATOM 714 O O . ARG A 1 93 ? -18.331 3.558 3.008 1.00 86.12 93 ARG A O 1
ATOM 721 N N . ILE A 1 94 ? -16.649 2.956 4.379 1.00 86.31 94 ILE A N 1
ATOM 722 C CA . ILE A 1 94 ? -15.881 2.170 3.404 1.00 86.31 94 ILE A CA 1
ATOM 723 C C . ILE A 1 94 ? -16.143 0.681 3.640 1.00 86.31 94 ILE A C 1
ATOM 725 O O . ILE A 1 94 ? -15.824 0.155 4.705 1.00 86.31 94 ILE A O 1
ATOM 729 N N . THR A 1 95 ? -16.645 -0.018 2.621 1.00 88.06 95 THR A N 1
ATOM 730 C CA . THR A 1 95 ? -16.672 -1.488 2.607 1.00 88.06 95 THR A CA 1
ATOM 731 C C . THR A 1 95 ? -15.488 -2.002 1.799 1.00 88.06 95 THR A C 1
ATOM 733 O O . THR A 1 95 ? -15.423 -1.823 0.583 1.00 88.06 95 THR A O 1
ATOM 736 N N . LEU A 1 96 ? -14.537 -2.639 2.481 1.00 88.81 96 LEU A N 1
ATOM 737 C CA . LEU A 1 96 ? -13.314 -3.137 1.863 1.00 88.81 96 LEU A CA 1
ATOM 738 C C . LEU A 1 96 ? -13.591 -4.459 1.129 1.00 88.81 96 LEU A C 1
ATOM 740 O O . LEU A 1 96 ? -13.741 -5.507 1.751 1.00 88.81 96 LEU A O 1
ATOM 744 N N . ASN A 1 97 ? -13.655 -4.416 -0.200 1.00 91.88 97 ASN A N 1
ATOM 745 C CA . ASN A 1 97 ? -13.723 -5.604 -1.050 1.00 91.88 97 ASN A CA 1
ATOM 746 C C . ASN A 1 97 ? -12.712 -5.492 -2.205 1.00 91.88 97 ASN A C 1
ATOM 748 O O . ASN A 1 97 ? -12.148 -4.424 -2.446 1.00 91.88 97 ASN A O 1
ATOM 752 N N . ALA A 1 98 ? -12.462 -6.593 -2.918 1.00 93.25 98 ALA A N 1
ATOM 753 C CA . ALA A 1 98 ? -11.416 -6.618 -3.945 1.00 93.25 98 ALA A CA 1
ATOM 754 C C . ALA A 1 98 ? -11.707 -5.643 -5.093 1.00 93.25 98 ALA A C 1
AT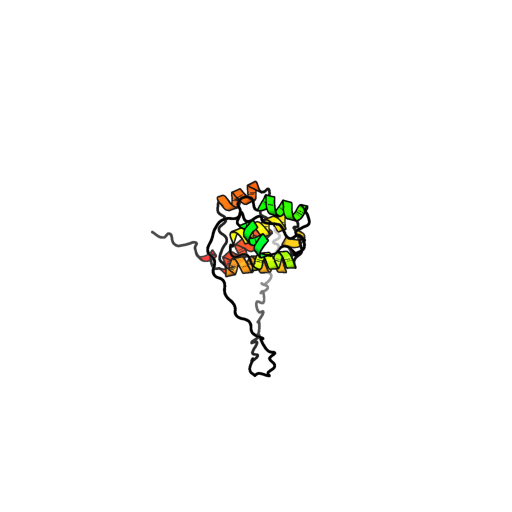OM 756 O O . ALA A 1 98 ? -10.798 -4.966 -5.562 1.00 93.25 98 ALA A O 1
ATOM 757 N N . GLN A 1 99 ? -12.975 -5.524 -5.495 1.00 92.25 99 GLN A N 1
ATOM 758 C CA . GLN A 1 99 ? -13.407 -4.629 -6.570 1.00 92.25 99 GLN A CA 1
ATOM 759 C C . GLN A 1 99 ? -13.206 -3.156 -6.203 1.00 92.25 99 GLN A C 1
ATOM 761 O O . GLN A 1 99 ? -12.712 -2.380 -7.013 1.00 92.25 99 GLN A O 1
ATOM 766 N N . PHE A 1 100 ? -13.520 -2.784 -4.963 1.00 91.00 100 PHE A N 1
ATOM 767 C CA . PHE A 1 100 ? -13.301 -1.447 -4.424 1.00 91.00 100 PHE A CA 1
ATOM 768 C C . PHE A 1 100 ? -11.811 -1.109 -4.372 1.00 91.00 100 PHE A C 1
ATOM 770 O O . PHE A 1 100 ? -11.398 -0.039 -4.800 1.00 91.00 100 PHE A O 1
ATOM 777 N N . VAL A 1 101 ? -10.978 -2.033 -3.889 1.00 93.25 101 VAL A N 1
ATOM 778 C CA . VAL A 1 101 ? -9.528 -1.806 -3.848 1.00 93.25 101 VAL A CA 1
ATOM 779 C C . VAL A 1 101 ? -8.967 -1.640 -5.261 1.00 93.25 101 VAL A C 1
ATOM 781 O O . VAL A 1 101 ? -8.193 -0.719 -5.511 1.00 93.25 101 VAL A O 1
ATOM 784 N N . VAL A 1 102 ? -9.390 -2.489 -6.200 1.00 93.94 102 VAL A N 1
ATOM 785 C CA . VAL A 1 102 ? -9.001 -2.392 -7.612 1.00 93.94 102 VAL A CA 1
ATOM 786 C C . VAL A 1 102 ? -9.424 -1.053 -8.215 1.00 93.94 102 VAL A C 1
ATOM 788 O O . VAL A 1 102 ? -8.592 -0.391 -8.835 1.00 93.94 102 VAL A O 1
ATOM 791 N N . SER A 1 103 ? -10.673 -0.627 -8.011 1.00 92.12 103 SER A N 1
ATOM 792 C CA . SER A 1 103 ? -11.173 0.626 -8.576 1.00 92.12 103 SER A CA 1
ATOM 793 C C . SER A 1 103 ? -10.439 1.834 -8.001 1.00 92.12 103 SER A C 1
ATOM 795 O O . SER A 1 103 ? -10.019 2.707 -8.759 1.00 92.12 103 SER A O 1
ATOM 797 N N . VAL A 1 104 ? -10.186 1.869 -6.690 1.00 92.00 104 VAL A N 1
ATOM 798 C CA . VAL A 1 104 ? -9.400 2.942 -6.069 1.00 92.00 104 VAL A CA 1
ATOM 799 C C . VAL A 1 104 ? -7.995 2.982 -6.661 1.00 92.00 104 VAL A C 1
ATOM 801 O O . VAL A 1 104 ? -7.558 4.054 -7.074 1.00 92.00 104 VAL A O 1
ATOM 804 N N . LEU A 1 105 ? -7.310 1.837 -6.760 1.00 92.81 105 LEU A N 1
ATOM 805 C CA . LEU A 1 105 ? -5.949 1.755 -7.295 1.00 92.81 105 LEU A CA 1
ATOM 806 C C . LEU A 1 105 ? -5.862 2.193 -8.761 1.00 92.81 105 LEU A C 1
ATOM 808 O O . LEU A 1 105 ? -4.933 2.905 -9.132 1.00 92.81 105 LEU A O 1
ATOM 812 N N . GLN A 1 106 ? -6.803 1.789 -9.616 1.00 91.12 106 GLN A N 1
ATOM 813 C CA . GLN A 1 106 ? -6.812 2.186 -11.032 1.00 91.12 106 GLN A CA 1
ATOM 814 C C . GLN A 1 106 ? -6.926 3.704 -11.208 1.00 91.12 106 GLN A C 1
ATOM 816 O O . GLN A 1 106 ? -6.266 4.273 -12.079 1.00 91.12 106 GLN A O 1
ATOM 821 N N . ASN A 1 107 ? -7.702 4.350 -10.338 1.00 89.44 107 ASN A N 1
ATOM 822 C CA . ASN A 1 107 ? -7.993 5.778 -10.402 1.00 89.44 107 ASN A CA 1
ATOM 823 C C . ASN A 1 107 ? -6.978 6.665 -9.661 1.00 89.44 107 ASN A C 1
ATOM 825 O O . ASN A 1 107 ? -7.131 7.882 -9.657 1.00 89.44 107 ASN A O 1
ATOM 829 N N . GLN A 1 108 ? -5.939 6.100 -9.038 1.00 88.88 108 GLN A N 1
ATOM 830 C CA . GLN A 1 108 ? -4.905 6.912 -8.393 1.00 88.88 108 GLN A CA 1
ATOM 831 C C . GLN A 1 108 ? -3.981 7.547 -9.427 1.00 88.88 108 GLN A C 1
ATOM 833 O O . GLN A 1 108 ? -3.247 6.836 -10.105 1.00 88.88 108 GLN A O 1
ATOM 838 N N . GLU A 1 109 ? -3.944 8.869 -9.527 1.00 84.38 109 GLU A N 1
ATOM 839 C CA . GLU A 1 109 ? -2.988 9.555 -10.406 1.00 84.38 109 GLU A CA 1
ATOM 840 C C . GLU A 1 109 ? -1.553 9.442 -9.870 1.00 84.38 109 GLU A C 1
ATOM 842 O O . GLU A 1 109 ? -0.624 9.172 -10.629 1.00 84.38 109 GLU A O 1
ATOM 847 N N . ASN A 1 110 ? -1.392 9.538 -8.546 1.00 88.00 110 ASN A N 1
ATOM 848 C CA . ASN A 1 110 ? -0.094 9.509 -7.878 1.00 88.00 110 ASN A CA 1
ATOM 849 C C . ASN A 1 110 ? 0.302 8.093 -7.441 1.00 88.00 110 ASN A C 1
ATOM 851 O O . ASN A 1 110 ? -0.468 7.358 -6.806 1.00 88.00 110 ASN A O 1
ATOM 855 N N . GLN A 1 111 ? 1.546 7.712 -7.728 1.00 89.50 111 GLN A N 1
ATOM 856 C CA . GLN A 1 111 ? 2.062 6.387 -7.393 1.00 89.50 111 GLN A CA 1
ATOM 857 C C . GLN A 1 111 ? 2.293 6.248 -5.877 1.00 89.50 111 GLN A C 1
ATOM 859 O O . GLN A 1 111 ? 2.015 5.191 -5.314 1.00 89.50 111 GLN A O 1
ATOM 864 N N . SER A 1 112 ? 2.690 7.326 -5.192 1.00 90.38 112 SER A N 1
ATOM 865 C CA . SER A 1 112 ? 2.823 7.378 -3.726 1.00 90.38 112 SER A CA 1
ATOM 866 C C . SER A 1 112 ? 1.480 7.151 -3.028 1.00 90.38 112 SER A C 1
ATOM 868 O O . SER A 1 112 ? 1.389 6.362 -2.094 1.00 90.38 112 SER A O 1
ATOM 870 N N . SER A 1 113 ? 0.403 7.764 -3.533 1.00 91.56 113 SER A N 1
ATOM 871 C CA . SER A 1 113 ? -0.961 7.541 -3.033 1.00 91.56 113 SER A CA 1
ATOM 872 C C . SER A 1 113 ? -1.423 6.103 -3.272 1.00 91.56 113 SER A C 1
ATOM 874 O O . SER A 1 113 ? -2.035 5.496 -2.393 1.00 91.56 113 SER A O 1
ATOM 876 N N . SER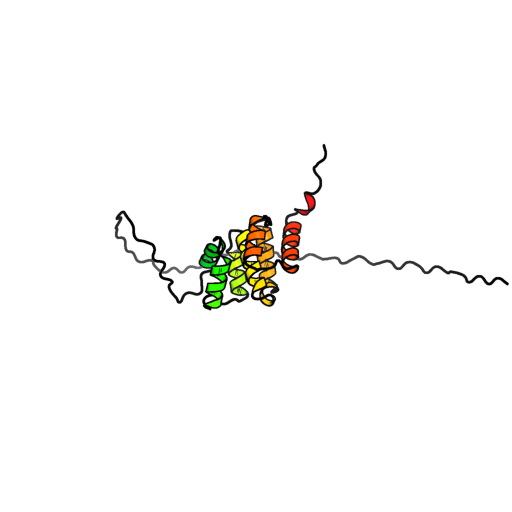 A 1 114 ? -1.065 5.521 -4.423 1.00 92.62 114 SER A N 1
ATOM 877 C CA . SER A 1 114 ? -1.304 4.098 -4.705 1.00 92.62 114 SER A CA 1
ATOM 878 C C . SER A 1 114 ? -0.583 3.195 -3.702 1.00 92.62 114 SER A C 1
ATOM 880 O O . SER A 1 114 ? -1.172 2.228 -3.218 1.00 92.62 114 SER A O 1
ATOM 882 N N . LEU A 1 115 ? 0.676 3.513 -3.377 1.00 94.25 115 LEU A N 1
ATOM 883 C CA . LEU A 1 115 ? 1.464 2.782 -2.388 1.00 94.25 115 LEU A CA 1
ATOM 884 C C . LEU A 1 115 ? 0.837 2.890 -0.999 1.00 94.25 115 LEU A C 1
ATOM 886 O O . LEU A 1 115 ? 0.586 1.862 -0.378 1.00 94.25 115 LEU A O 1
ATOM 890 N N . ASN A 1 116 ? 0.543 4.106 -0.537 1.00 94.25 116 ASN A N 1
ATOM 891 C CA . ASN A 1 116 ? -0.060 4.354 0.774 1.00 94.25 116 ASN A CA 1
ATOM 892 C C . ASN A 1 116 ? -1.368 3.579 0.937 1.00 94.25 116 ASN A C 1
ATOM 894 O O . ASN A 1 116 ? -1.579 2.902 1.945 1.00 94.25 116 ASN A O 1
ATOM 898 N N . PHE A 1 117 ? -2.214 3.600 -0.094 1.00 94.31 117 PHE A N 1
ATOM 899 C CA . PHE A 1 117 ? -3.454 2.840 -0.089 1.00 94.31 117 PHE A CA 1
ATOM 900 C C . PHE A 1 117 ? -3.215 1.331 -0.025 1.00 94.31 117 PHE A C 1
ATOM 902 O O . PHE A 1 117 ? -3.831 0.651 0.794 1.00 94.31 117 PHE A O 1
ATOM 909 N N . TYR A 1 118 ? -2.304 0.792 -0.840 1.00 94.94 118 TYR A N 1
ATOM 910 C CA . TYR A 1 118 ? -1.986 -0.636 -0.809 1.00 94.94 118 TYR A CA 1
ATOM 911 C C . TYR A 1 118 ? -1.420 -1.063 0.552 1.00 94.94 118 TYR A C 1
ATOM 913 O O . TYR A 1 118 ? -1.834 -2.084 1.101 1.00 94.94 118 TYR A O 1
ATOM 921 N N . VAL A 1 119 ? -0.512 -0.269 1.128 1.00 95.38 119 VAL A N 1
ATOM 922 C CA . VAL A 1 119 ? 0.065 -0.493 2.461 1.00 95.38 119 VAL A CA 1
ATOM 923 C C . VAL A 1 119 ? -1.039 -0.551 3.513 1.00 95.38 119 VAL A C 1
ATOM 925 O O . VAL A 1 119 ? -1.105 -1.509 4.283 1.00 95.38 119 VAL A O 1
ATOM 928 N N . TRP A 1 120 ? -1.964 0.405 3.488 1.00 95.31 120 TRP A N 1
ATOM 929 C CA . TRP A 1 120 ? -3.110 0.436 4.391 1.00 95.31 120 TRP A CA 1
ATOM 930 C C . TRP A 1 120 ? -4.025 -0.782 4.244 1.00 95.31 120 TRP A C 1
ATOM 932 O O . TRP A 1 120 ? -4.354 -1.424 5.244 1.00 95.31 120 TRP A O 1
ATOM 942 N N . VAL A 1 121 ? -4.368 -1.165 3.008 1.00 94.88 121 VAL A N 1
ATOM 943 C CA . VAL A 1 121 ? -5.146 -2.383 2.732 1.00 94.88 121 VAL A CA 1
ATOM 944 C C . VAL A 1 121 ? -4.424 -3.614 3.278 1.00 94.88 121 VAL A C 1
ATOM 946 O O . VAL A 1 121 ? -5.051 -4.445 3.930 1.00 94.88 121 VAL A O 1
ATOM 949 N N . SER A 1 122 ? -3.110 -3.718 3.061 1.00 94.75 122 SER A N 1
ATOM 950 C CA . SER A 1 122 ? -2.309 -4.855 3.524 1.00 94.75 122 SER A CA 1
ATOM 951 C C . SER A 1 122 ? -2.228 -4.950 5.048 1.00 94.75 122 SER A C 1
ATOM 953 O O . SER A 1 122 ? -2.187 -6.057 5.583 1.00 94.75 122 SER A O 1
ATOM 955 N N . ASN A 1 123 ? -2.272 -3.806 5.735 1.00 93.56 123 ASN A N 1
ATOM 956 C CA . ASN A 1 123 ? -2.239 -3.724 7.189 1.00 93.56 123 ASN A CA 1
ATOM 957 C C . ASN A 1 123 ? -3.582 -4.111 7.830 1.00 93.56 123 ASN A C 1
ATOM 959 O O . ASN A 1 123 ? -3.599 -4.739 8.883 1.00 93.56 123 ASN A O 1
ATOM 963 N N . ILE A 1 124 ? -4.707 -3.760 7.199 1.00 92.75 124 ILE A N 1
ATOM 964 C CA . ILE A 1 124 ? -6.049 -4.093 7.709 1.00 92.75 124 ILE A CA 1
ATOM 965 C C . ILE A 1 124 ? -6.456 -5.515 7.329 1.00 92.75 124 ILE A C 1
ATOM 967 O O . ILE A 1 124 ? -7.031 -6.239 8.141 1.00 92.75 124 ILE A O 1
ATOM 971 N N . ASN A 1 125 ? -6.211 -5.910 6.080 1.00 93.19 125 ASN A N 1
ATOM 972 C CA . ASN A 1 125 ? -6.629 -7.200 5.557 1.00 93.19 125 ASN A CA 1
ATOM 973 C C . ASN A 1 125 ? -5.596 -7.760 4.574 1.00 93.19 125 ASN A C 1
ATOM 975 O O . ASN A 1 125 ? -5.647 -7.544 3.359 1.00 93.19 125 ASN A O 1
ATOM 979 N N . GLN A 1 126 ? -4.691 -8.575 5.111 1.00 92.12 126 GLN A N 1
ATOM 980 C CA . GLN A 1 126 ? -3.635 -9.202 4.326 1.00 92.12 126 GLN A CA 1
ATOM 981 C C . GLN A 1 126 ? -4.175 -10.168 3.259 1.00 92.12 126 GLN A C 1
ATOM 983 O O . GLN A 1 126 ? -3.587 -10.280 2.184 1.00 92.12 126 GLN A O 1
ATOM 988 N N . SER A 1 127 ? -5.299 -10.851 3.516 1.00 93.25 127 SER A N 1
ATOM 989 C CA . SER A 1 127 ? -5.913 -11.752 2.527 1.00 93.25 127 SER A CA 1
ATOM 990 C C . SER A 1 127 ? -6.395 -10.990 1.292 1.00 93.25 127 SER A C 1
ATOM 992 O O . SER A 1 127 ? -6.249 -11.466 0.166 1.00 93.25 127 SER A O 1
ATOM 994 N N . LEU A 1 128 ? -6.881 -9.761 1.493 1.00 93.75 128 LEU A N 1
ATOM 995 C CA . LEU A 1 128 ? -7.325 -8.897 0.413 1.00 93.75 128 LEU A CA 1
ATOM 996 C C . LEU A 1 128 ? -6.151 -8.356 -0.404 1.00 93.75 128 LEU A C 1
ATOM 998 O O . LEU A 1 128 ? -6.219 -8.345 -1.629 1.00 93.75 128 LEU A O 1
ATOM 1002 N N . ALA A 1 129 ? -5.062 -7.960 0.259 1.00 92.88 129 ALA A N 1
ATOM 1003 C CA . ALA A 1 129 ? -3.844 -7.527 -0.424 1.00 92.88 129 ALA A CA 1
ATOM 1004 C C . ALA A 1 129 ? -3.208 -8.654 -1.255 1.00 92.88 129 ALA A C 1
ATOM 1006 O O . ALA A 1 129 ? -2.708 -8.405 -2.346 1.00 92.88 129 ALA A O 1
ATOM 1007 N N . LYS A 1 130 ? -3.298 -9.907 -0.789 1.00 93.69 130 LYS A N 1
ATOM 1008 C CA . LYS A 1 130 ? -2.820 -11.092 -1.522 1.00 93.69 130 LYS A CA 1
ATOM 1009 C C . LYS A 1 130 ? -3.693 -11.470 -2.724 1.00 93.69 130 LYS A C 1
ATOM 1011 O O . LYS A 1 130 ? -3.295 -12.332 -3.507 1.00 93.69 130 LYS A O 1
ATOM 1016 N N . ASN A 1 131 ? -4.863 -10.850 -2.897 1.00 96.25 131 ASN A N 1
ATOM 1017 C CA . ASN A 1 131 ? -5.731 -11.123 -4.035 1.00 96.25 131 ASN A CA 1
ATOM 1018 C C . ASN A 1 131 ? -5.013 -10.801 -5.356 1.00 96.25 131 ASN A C 1
ATOM 1020 O O . ASN A 1 131 ? -4.515 -9.692 -5.554 1.00 96.25 131 ASN A O 1
ATOM 1024 N N . GLN A 1 132 ? -5.017 -11.754 -6.290 1.00 95.06 132 GLN A N 1
ATOM 1025 C CA . GLN A 1 132 ? -4.290 -11.634 -7.555 1.00 95.06 132 GLN A CA 1
ATOM 1026 C C . GLN A 1 132 ? -4.704 -10.407 -8.379 1.00 95.06 132 GLN A C 1
ATOM 1028 O O . GLN A 1 132 ? -3.853 -9.771 -8.999 1.00 95.06 132 GLN A O 1
ATOM 1033 N N . SER A 1 133 ? -5.987 -10.037 -8.357 1.00 95.75 133 SER A N 1
ATOM 1034 C CA . SER A 1 133 ? -6.486 -8.867 -9.090 1.00 95.75 133 SER A CA 1
ATOM 1035 C C . SER A 1 133 ? -5.943 -7.571 -8.495 1.00 95.75 133 SER A C 1
ATOM 1037 O O . SER A 1 133 ? -5.497 -6.691 -9.227 1.00 95.75 133 SER A O 1
ATOM 1039 N N . VAL A 1 134 ? -5.915 -7.477 -7.162 1.00 96.12 134 VAL A N 1
ATOM 1040 C CA . VAL A 1 134 ? -5.366 -6.323 -6.437 1.00 96.12 134 VAL A CA 1
ATOM 1041 C C . VAL A 1 134 ? -3.868 -6.189 -6.713 1.00 96.12 134 VAL A C 1
ATOM 1043 O O . VAL A 1 134 ? -3.415 -5.121 -7.126 1.00 96.12 134 VAL A O 1
ATOM 1046 N N . ARG A 1 135 ? -3.108 -7.283 -6.573 1.00 95.50 135 ARG A N 1
ATOM 1047 C CA . ARG A 1 135 ? -1.661 -7.312 -6.848 1.00 95.50 135 ARG A CA 1
ATOM 1048 C C . ARG A 1 135 ? -1.344 -6.947 -8.293 1.00 95.50 135 ARG A C 1
ATOM 1050 O O . ARG A 1 135 ? -0.468 -6.121 -8.543 1.00 95.50 135 ARG A O 1
ATOM 1057 N N . GLY A 1 136 ? -2.068 -7.544 -9.239 1.00 94.31 136 GLY A N 1
ATOM 1058 C CA . GLY A 1 136 ? -1.886 -7.310 -10.668 1.00 94.31 136 GLY A CA 1
ATOM 1059 C C . GLY A 1 136 ? -2.141 -5.854 -11.045 1.00 94.31 136 GLY A C 1
ATOM 1060 O O . GLY A 1 136 ? -1.314 -5.240 -11.715 1.00 94.31 136 GLY A O 1
ATOM 1061 N N . VAL A 1 137 ? -3.240 -5.272 -10.560 1.00 95.06 137 VAL A N 1
ATOM 1062 C CA . VAL A 1 137 ? -3.586 -3.865 -10.806 1.00 95.06 137 VAL A CA 1
ATOM 1063 C C . VAL A 1 137 ? -2.575 -2.922 -10.167 1.00 95.06 137 VAL A C 1
ATOM 1065 O O . VAL A 1 137 ? -2.126 -1.984 -10.825 1.00 95.06 137 VAL A O 1
ATOM 1068 N N . PHE A 1 138 ? -2.177 -3.174 -8.919 1.00 95.31 138 PHE A N 1
ATOM 1069 C CA . PHE A 1 138 ? -1.178 -2.355 -8.239 1.00 95.31 138 PHE A CA 1
ATOM 1070 C C . PHE A 1 138 ? 0.169 -2.386 -8.973 1.00 95.31 138 PHE A C 1
ATOM 1072 O O . PHE A 1 138 ? 0.694 -1.343 -9.363 1.00 95.31 138 PHE A O 1
ATOM 1079 N N . GLY A 1 139 ? 0.686 -3.581 -9.268 1.00 94.06 139 GLY A N 1
ATOM 1080 C CA . GLY A 1 139 ? 1.937 -3.742 -10.005 1.00 94.06 139 GLY A CA 1
ATOM 1081 C C . GLY A 1 139 ? 1.873 -3.187 -11.432 1.00 94.06 139 GLY A C 1
ATOM 1082 O O . GLY A 1 139 ? 2.874 -2.683 -11.937 1.00 94.06 139 GLY A O 1
ATOM 1083 N N . ASN A 1 140 ? 0.726 -3.271 -12.111 1.00 93.25 140 ASN A N 1
ATOM 1084 C CA . ASN A 1 140 ? 0.542 -2.672 -13.435 1.00 93.25 140 ASN A CA 1
ATOM 1085 C C . ASN A 1 140 ? 0.497 -1.139 -13.373 1.00 93.25 140 ASN A C 1
ATOM 1087 O O . ASN A 1 140 ? 1.050 -0.486 -14.251 1.00 93.25 140 ASN A O 1
ATOM 1091 N N . ASN A 1 141 ? -0.107 -0.560 -12.332 1.00 92.25 141 ASN A N 1
ATOM 1092 C CA . ASN A 1 141 ? -0.072 0.884 -12.107 1.00 92.25 141 ASN A CA 1
ATOM 1093 C C . ASN A 1 141 ? 1.359 1.390 -11.919 1.00 92.25 141 ASN A C 1
ATOM 1095 O O . ASN A 1 141 ? 1.737 2.345 -12.586 1.00 92.25 141 ASN A O 1
ATOM 1099 N N . LEU A 1 142 ? 2.161 0.723 -11.083 1.00 92.25 142 LEU A N 1
ATOM 1100 C CA . LEU A 1 142 ? 3.576 1.066 -10.893 1.00 92.25 142 LEU A CA 1
ATOM 1101 C C . LEU A 1 142 ? 4.376 0.950 -12.198 1.00 92.25 142 LEU A C 1
ATOM 1103 O O . LEU A 1 142 ? 5.209 1.789 -12.506 1.00 92.25 142 LEU A O 1
ATOM 1107 N N . TYR A 1 143 ? 4.097 -0.064 -13.015 1.00 90.69 143 TYR A N 1
ATOM 1108 C CA . TYR A 1 143 ? 4.753 -0.191 -14.314 1.00 90.69 143 TYR A CA 1
ATOM 1109 C C . TYR A 1 143 ? 4.335 0.918 -15.297 1.00 90.69 143 TYR A C 1
ATOM 1111 O O . TYR A 1 143 ? 5.181 1.507 -15.957 1.00 90.69 143 TYR A O 1
ATOM 1119 N N . ARG A 1 144 ? 3.038 1.235 -15.395 1.00 90.19 144 ARG A N 1
ATOM 1120 C CA . ARG A 1 144 ? 2.522 2.213 -16.370 1.00 90.19 144 ARG A CA 1
ATOM 1121 C C . ARG A 1 144 ? 2.798 3.661 -15.992 1.00 90.19 144 ARG A C 1
ATOM 1123 O O . ARG A 1 144 ? 3.049 4.476 -16.870 1.00 90.19 144 ARG A O 1
ATOM 1130 N N . LYS A 1 145 ? 2.683 3.988 -14.706 1.00 88.06 145 LYS A N 1
ATOM 1131 C CA . LYS A 1 145 ? 2.859 5.353 -14.195 1.00 88.06 145 LYS A CA 1
ATOM 1132 C C . LYS A 1 145 ? 4.310 5.635 -13.819 1.00 88.06 145 LYS A C 1
ATOM 1134 O O . LYS A 1 145 ? 4.654 6.791 -13.614 1.00 88.06 145 LYS A O 1
ATOM 1139 N N . GLY A 1 146 ? 5.156 4.612 -13.749 1.00 85.50 146 GLY A N 1
ATOM 1140 C CA . GLY A 1 146 ? 6.560 4.740 -13.390 1.00 85.50 146 GLY A CA 1
ATOM 1141 C C . GLY A 1 146 ? 6.852 4.318 -11.947 1.00 85.50 146 GLY A C 1
ATOM 1142 O O . GLY A 1 146 ? 5.940 4.098 -11.140 1.00 85.50 146 GLY A O 1
ATOM 1143 N N . PRO A 1 147 ? 8.144 4.170 -11.624 1.00 86.25 147 PRO A N 1
ATOM 1144 C CA . PRO A 1 147 ? 8.573 3.594 -10.364 1.00 86.25 147 PRO A CA 1
ATOM 1145 C C . PRO A 1 147 ? 8.174 4.495 -9.194 1.00 86.25 147 PRO A C 1
ATOM 1147 O O . PRO A 1 147 ? 8.391 5.704 -9.217 1.00 86.25 147 PRO A O 1
ATOM 1150 N N . VAL A 1 148 ? 7.648 3.892 -8.129 1.00 89.06 148 VAL A N 1
ATOM 1151 C CA . VAL A 1 148 ? 7.597 4.557 -6.823 1.00 89.06 148 VAL A CA 1
ATOM 1152 C C . VAL A 1 148 ? 9.019 4.711 -6.302 1.00 89.06 148 VAL A C 1
ATOM 1154 O O . VAL A 1 148 ? 9.752 3.725 -6.224 1.00 89.06 148 VAL A O 1
ATOM 1157 N N . VAL A 1 149 ? 9.389 5.930 -5.919 1.00 86.94 149 VAL A N 1
ATOM 1158 C CA . VAL A 1 149 ? 10.609 6.198 -5.156 1.00 86.94 149 VAL A CA 1
ATOM 1159 C C . VAL A 1 149 ? 10.253 6.123 -3.677 1.00 86.94 149 VAL A C 1
ATOM 1161 O O . VAL A 1 149 ? 9.383 6.851 -3.203 1.00 86.94 149 VAL A O 1
ATOM 1164 N N . LEU A 1 150 ? 10.914 5.228 -2.945 1.00 88.56 150 LEU A N 1
ATOM 1165 C CA . LEU A 1 150 ? 10.767 5.118 -1.495 1.00 88.56 150 LEU A CA 1
ATOM 1166 C C . LEU A 1 150 ? 11.596 6.217 -0.819 1.00 88.56 150 LEU A C 1
ATOM 1168 O O . LEU A 1 150 ? 12.699 5.963 -0.340 1.00 88.56 150 LEU A O 1
ATOM 1172 N N . SER A 1 151 ? 11.089 7.451 -0.848 1.00 90.25 151 SER A N 1
ATOM 1173 C CA . SER A 1 151 ? 11.747 8.583 -0.192 1.00 90.25 151 SER A CA 1
ATOM 1174 C C . SER A 1 151 ? 11.690 8.454 1.332 1.00 90.25 151 SER A C 1
ATOM 1176 O O . SER A 1 151 ? 10.860 7.722 1.882 1.00 90.25 151 SER A O 1
ATOM 1178 N N . VAL A 1 152 ? 12.577 9.171 2.025 1.00 92.12 152 VAL A N 1
ATOM 1179 C CA . VAL A 1 152 ? 12.627 9.166 3.494 1.00 92.12 152 VAL A CA 1
ATOM 1180 C C . VAL A 1 152 ? 11.305 9.662 4.073 1.00 92.12 152 VAL A C 1
ATOM 1182 O O . VAL A 1 152 ? 10.803 9.077 5.024 1.00 92.12 152 VAL A O 1
ATOM 1185 N N . GLU A 1 153 ? 10.707 10.679 3.456 1.00 90.75 153 GLU A N 1
ATOM 1186 C CA . GLU A 1 153 ? 9.422 11.250 3.857 1.00 90.75 153 GLU A CA 1
ATOM 1187 C C . GLU A 1 153 ? 8.303 10.212 3.738 1.00 90.75 153 GLU A C 1
ATOM 1189 O O . GLU A 1 153 ? 7.576 9.982 4.697 1.00 90.75 153 GLU A O 1
ATOM 1194 N N . LEU A 1 154 ? 8.218 9.506 2.604 1.00 89.31 154 LEU A N 1
ATOM 1195 C CA . LEU A 1 154 ? 7.199 8.478 2.383 1.00 89.31 154 LEU A CA 1
ATOM 1196 C C . LEU A 1 154 ? 7.336 7.309 3.367 1.00 89.31 154 LEU A C 1
ATOM 1198 O O . LEU A 1 154 ? 6.346 6.805 3.897 1.00 89.31 154 LEU A O 1
ATOM 1202 N N . LEU A 1 155 ? 8.568 6.865 3.616 1.00 91.81 155 LEU A N 1
ATOM 1203 C CA . LEU A 1 155 ? 8.844 5.789 4.566 1.00 91.81 155 LEU A CA 1
ATOM 1204 C C . LEU A 1 155 ? 8.554 6.214 6.006 1.00 91.81 155 LEU A C 1
ATOM 1206 O O . LEU A 1 155 ? 8.026 5.414 6.782 1.00 91.81 155 LEU A O 1
ATOM 1210 N N . GLN A 1 156 ? 8.872 7.460 6.355 1.00 92.06 156 GLN A N 1
ATOM 1211 C CA . GLN A 1 156 ? 8.578 8.027 7.662 1.00 92.06 156 GLN A CA 1
ATOM 1212 C C . GLN A 1 156 ? 7.064 8.159 7.868 1.00 92.06 156 GLN A C 1
ATOM 1214 O O . GLN A 1 156 ? 6.575 7.702 8.897 1.00 92.06 156 GLN A O 1
ATOM 1219 N N . ASP A 1 157 ? 6.310 8.641 6.877 1.00 89.25 157 ASP A N 1
ATOM 1220 C CA . ASP A 1 157 ? 4.843 8.716 6.925 1.00 89.25 157 ASP A CA 1
ATOM 1221 C C . ASP A 1 157 ? 4.212 7.325 7.131 1.00 89.25 157 ASP A C 1
ATOM 1223 O O . ASP A 1 157 ? 3.323 7.132 7.968 1.00 89.25 157 ASP A O 1
ATOM 1227 N N . ILE A 1 158 ? 4.698 6.310 6.405 1.00 90.62 158 ILE A N 1
ATOM 1228 C CA . ILE A 1 158 ? 4.240 4.921 6.565 1.00 90.62 158 ILE A CA 1
ATOM 1229 C C . ILE A 1 158 ? 4.569 4.404 7.969 1.00 90.62 158 ILE A C 1
ATOM 1231 O O . ILE A 1 158 ? 3.721 3.773 8.606 1.00 90.62 158 ILE A O 1
ATOM 1235 N N . ARG A 1 159 ? 5.767 4.691 8.480 1.00 91.50 159 ARG A N 1
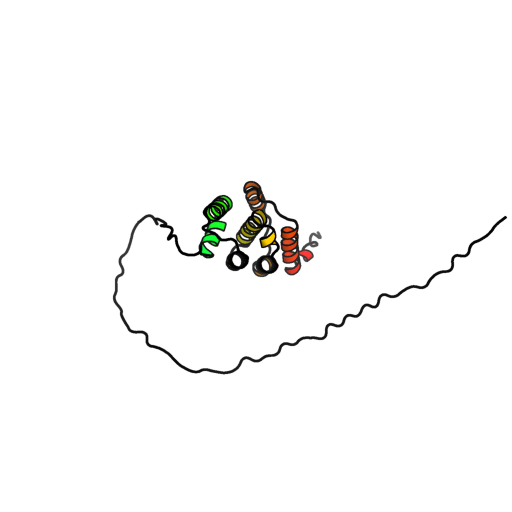ATOM 1236 C CA . ARG A 1 159 ? 6.189 4.286 9.824 1.00 91.50 159 ARG A CA 1
ATOM 1237 C C . ARG A 1 159 ? 5.351 4.956 10.913 1.00 91.50 159 ARG A C 1
ATOM 1239 O O . ARG A 1 159 ? 4.923 4.274 11.842 1.00 91.50 159 ARG A O 1
ATOM 1246 N N . GLU A 1 160 ? 5.093 6.254 10.797 1.00 91.56 160 GLU A N 1
ATOM 1247 C CA . GLU A 1 160 ? 4.274 7.029 11.739 1.00 91.56 160 GLU A CA 1
ATOM 1248 C C . GLU A 1 160 ? 2.815 6.567 11.746 1.00 91.56 160 GLU A C 1
ATOM 1250 O O . GLU A 1 160 ? 2.170 6.560 12.793 1.00 91.56 160 GLU A O 1
ATOM 1255 N N . SER A 1 161 ? 2.314 6.075 10.610 1.00 87.75 161 SER A N 1
ATOM 1256 C CA . SER A 1 161 ? 0.986 5.459 10.528 1.00 87.75 161 SER A CA 1
ATOM 1257 C C . SER A 1 161 ? 0.871 4.113 11.266 1.00 87.75 161 SER A C 1
ATOM 1259 O O . SER A 1 161 ? -0.228 3.586 11.435 1.00 87.75 161 SER A O 1
ATOM 1261 N N . GLY A 1 162 ? 1.993 3.522 11.693 1.00 90.50 162 GLY A N 1
ATOM 1262 C CA . GLY A 1 162 ? 2.038 2.193 12.307 1.00 90.50 162 GLY A CA 1
ATOM 1263 C C . GLY A 1 162 ? 1.878 1.037 11.312 1.00 90.50 162 GLY A C 1
ATOM 1264 O O . GLY A 1 162 ? 1.812 -0.121 11.729 1.00 90.50 162 GLY A O 1
ATOM 1265 N N . CYS A 1 163 ? 1.830 1.323 10.008 1.00 91.56 163 CYS A N 1
ATOM 1266 C CA . CYS A 1 163 ? 1.830 0.302 8.968 1.00 91.56 163 CYS A CA 1
ATOM 1267 C C . CYS A 1 163 ? 3.231 -0.287 8.763 1.00 91.56 163 CYS A C 1
ATOM 1269 O O . CYS A 1 163 ? 4.252 0.359 9.001 1.00 91.56 163 CYS A O 1
ATOM 1271 N N . LYS A 1 164 ? 3.284 -1.524 8.263 1.00 90.06 164 LYS A N 1
ATOM 1272 C CA . LYS A 1 164 ? 4.535 -2.206 7.917 1.00 90.06 164 LYS A CA 1
ATOM 1273 C C . LYS A 1 164 ? 4.583 -2.501 6.427 1.00 90.06 164 LYS A C 1
ATOM 1275 O O . LYS A 1 164 ? 3.598 -2.955 5.846 1.00 90.06 164 LYS A O 1
ATOM 1280 N N . LEU A 1 165 ? 5.751 -2.299 5.824 1.00 91.12 165 LEU A N 1
ATOM 1281 C CA . LEU A 1 165 ? 6.023 -2.817 4.490 1.00 91.12 165 LEU A CA 1
ATOM 1282 C C . LEU A 1 165 ? 6.196 -4.333 4.587 1.00 91.12 165 LEU A C 1
ATOM 1284 O O . LEU A 1 165 ? 6.962 -4.831 5.409 1.00 91.12 165 LEU A O 1
ATOM 1288 N N . THR A 1 166 ? 5.451 -5.063 3.767 1.00 91.62 166 THR A N 1
ATOM 1289 C CA . THR A 1 166 ? 5.523 -6.524 3.716 1.00 91.62 166 THR A CA 1
ATOM 1290 C C . THR A 1 166 ? 6.497 -6.968 2.632 1.00 91.62 166 THR A C 1
ATOM 1292 O O . THR A 1 166 ? 6.708 -6.259 1.648 1.00 91.62 166 THR A O 1
ATOM 1295 N N . GLU A 1 167 ? 7.055 -8.168 2.779 1.00 92.19 167 GLU A N 1
ATOM 1296 C CA . GLU A 1 167 ? 7.873 -8.800 1.737 1.00 92.19 167 GLU A CA 1
ATOM 1297 C C . GLU A 1 167 ? 7.132 -8.843 0.394 1.00 92.19 167 GLU A C 1
ATOM 1299 O O . GLU A 1 167 ? 7.675 -8.456 -0.634 1.00 92.19 167 GLU A O 1
ATOM 1304 N N . ASP A 1 168 ? 5.846 -9.201 0.417 1.00 92.06 168 ASP A N 1
ATOM 1305 C CA . ASP A 1 168 ? 5.020 -9.307 -0.786 1.00 92.06 168 ASP A CA 1
ATOM 1306 C C . ASP A 1 168 ? 4.896 -7.963 -1.531 1.00 92.06 168 ASP A C 1
ATOM 1308 O O . ASP A 1 168 ? 4.921 -7.917 -2.762 1.00 92.06 168 ASP A O 1
ATOM 1312 N N . LEU A 1 169 ? 4.830 -6.852 -0.788 1.00 93.00 169 LEU A N 1
ATOM 1313 C CA . LEU A 1 169 ? 4.868 -5.503 -1.352 1.00 93.00 169 LEU A CA 1
ATOM 1314 C C . LEU A 1 169 ? 6.238 -5.181 -1.964 1.00 93.00 169 LEU A C 1
ATOM 1316 O O . LEU A 1 169 ? 6.297 -4.648 -3.073 1.00 93.00 169 LEU A O 1
ATOM 1320 N N . LEU A 1 170 ? 7.332 -5.525 -1.279 1.00 92.94 170 LEU A N 1
ATOM 1321 C CA . LEU A 1 170 ? 8.685 -5.346 -1.812 1.00 92.94 170 LEU A CA 1
ATOM 1322 C C . LEU A 1 170 ? 8.879 -6.141 -3.110 1.00 92.94 170 LEU A C 1
ATOM 1324 O O . LEU A 1 170 ? 9.400 -5.595 -4.080 1.00 92.94 170 LEU A O 1
ATOM 1328 N N . CYS A 1 171 ? 8.378 -7.376 -3.185 1.00 93.25 171 CYS A N 1
ATOM 1329 C CA . CYS A 1 171 ? 8.399 -8.174 -4.410 1.00 93.25 171 CYS A CA 1
ATOM 1330 C C . CYS A 1 171 ? 7.639 -7.495 -5.559 1.00 93.25 171 CYS A C 1
ATOM 1332 O O . CYS A 1 171 ? 8.121 -7.488 -6.692 1.00 93.25 171 CYS A O 1
ATOM 1334 N N . ILE A 1 172 ? 6.473 -6.893 -5.289 1.00 93.62 172 ILE A N 1
ATOM 1335 C CA . ILE A 1 172 ? 5.710 -6.164 -6.315 1.00 93.62 172 ILE A CA 1
ATOM 1336 C C . ILE A 1 172 ? 6.478 -4.923 -6.792 1.00 93.62 172 ILE A C 1
ATOM 1338 O O . ILE A 1 172 ? 6.541 -4.678 -7.999 1.00 93.62 172 ILE A O 1
ATOM 1342 N N . LEU A 1 173 ? 7.085 -4.166 -5.872 1.00 92.56 173 LEU A N 1
ATOM 1343 C CA . LEU A 1 173 ? 7.896 -2.990 -6.198 1.00 92.56 173 LEU A CA 1
ATOM 1344 C C . LEU A 1 173 ? 9.096 -3.375 -7.069 1.00 92.56 173 LEU A C 1
ATOM 1346 O O . LEU A 1 173 ? 9.211 -2.889 -8.195 1.00 92.56 173 LEU A O 1
ATOM 1350 N N . ILE A 1 174 ? 9.918 -4.320 -6.610 1.00 90.50 174 ILE A N 1
ATOM 1351 C CA . ILE A 1 174 ? 11.107 -4.800 -7.329 1.00 90.50 174 ILE A CA 1
ATOM 1352 C C . ILE A 1 174 ? 10.715 -5.382 -8.693 1.00 90.50 174 ILE A C 1
ATOM 1354 O O . ILE A 1 174 ? 11.326 -5.054 -9.710 1.00 90.50 174 ILE A O 1
ATOM 1358 N N . GLY A 1 175 ? 9.650 -6.186 -8.754 1.00 91.12 175 GLY A N 1
ATOM 1359 C CA . GLY A 1 175 ? 9.140 -6.742 -10.009 1.00 91.12 175 GLY A CA 1
ATOM 1360 C C . GLY A 1 175 ? 8.634 -5.671 -10.984 1.00 91.12 175 GLY A C 1
ATOM 1361 O O . GLY A 1 175 ? 8.779 -5.810 -12.200 1.00 91.12 175 GLY A O 1
ATOM 1362 N N . SER A 1 176 ? 8.060 -4.573 -10.483 1.00 91.19 176 SER A N 1
ATOM 1363 C CA . SER A 1 176 ? 7.672 -3.431 -11.320 1.00 91.19 176 SER A CA 1
ATOM 1364 C C . SER A 1 176 ? 8.891 -2.687 -11.877 1.00 91.19 176 SER A C 1
ATOM 1366 O O . SER A 1 176 ? 8.923 -2.392 -13.070 1.00 91.19 176 SER A O 1
ATOM 1368 N N . TRP A 1 177 ? 9.932 -2.479 -11.065 1.00 90.19 177 TRP A N 1
ATOM 1369 C CA . TRP A 1 177 ? 11.189 -1.851 -11.482 1.00 90.19 177 TRP A CA 1
ATOM 1370 C C . TRP A 1 177 ? 11.960 -2.694 -12.499 1.00 90.19 177 TRP A C 1
ATOM 1372 O O . TRP A 1 177 ? 12.505 -2.158 -13.464 1.00 90.19 177 TRP A O 1
ATOM 1382 N N . GLY A 1 178 ? 11.956 -4.019 -12.329 1.00 89.50 178 GLY A N 1
ATOM 1383 C CA . GLY A 1 178 ? 12.537 -4.955 -13.289 1.00 89.50 178 GLY A CA 1
ATOM 1384 C C . GLY A 1 178 ? 11.885 -4.841 -14.668 1.00 89.50 178 GLY A C 1
ATOM 1385 O O . GLY A 1 178 ? 12.586 -4.730 -15.672 1.00 89.50 178 GLY A O 1
ATOM 1386 N N . ARG A 1 179 ? 10.546 -4.762 -14.723 1.00 89.44 179 ARG A N 1
ATOM 1387 C CA . ARG A 1 179 ? 9.800 -4.549 -15.980 1.00 89.44 179 ARG A CA 1
ATOM 1388 C C . ARG A 1 179 ? 10.066 -3.185 -16.620 1.00 89.44 179 ARG A C 1
ATOM 1390 O O . ARG A 1 179 ? 9.983 -3.071 -17.837 1.00 89.44 179 ARG A O 1
ATOM 1397 N N . LEU A 1 180 ? 10.406 -2.176 -15.820 1.00 87.94 180 LEU A N 1
ATOM 1398 C CA . LEU A 1 180 ? 10.829 -0.854 -16.294 1.00 87.94 180 LEU A CA 1
ATOM 1399 C C . LEU A 1 180 ? 12.280 -0.821 -16.804 1.00 87.94 180 LEU A C 1
ATOM 1401 O O . LEU A 1 180 ? 12.724 0.206 -17.303 1.00 87.94 180 LEU A O 1
ATOM 1405 N N . GLY A 1 181 ? 13.038 -1.915 -16.677 1.00 84.88 181 GLY A N 1
ATOM 1406 C CA . GLY A 1 181 ? 14.440 -1.962 -17.093 1.00 84.88 181 GLY A CA 1
ATOM 1407 C C . GLY A 1 181 ? 15.398 -1.226 -16.152 1.00 84.88 181 GLY A C 1
ATOM 1408 O O . GLY A 1 181 ? 16.564 -1.043 -16.500 1.00 84.88 181 GLY A O 1
ATOM 1409 N N . LEU A 1 182 ? 14.953 -0.854 -14.943 1.00 78.94 182 LEU A N 1
ATOM 1410 C CA . LEU A 1 182 ? 15.777 -0.115 -13.976 1.00 78.94 182 LEU A CA 1
ATOM 1411 C C . LEU A 1 182 ? 16.985 -0.916 -13.470 1.00 78.94 182 LEU A C 1
ATOM 1413 O O . LEU A 1 182 ? 17.967 -0.338 -13.014 1.00 78.94 182 LEU A O 1
ATOM 1417 N N . ALA A 1 183 ? 16.954 -2.241 -13.620 1.00 69.88 183 ALA A N 1
ATOM 1418 C CA . ALA A 1 183 ? 18.067 -3.123 -13.278 1.00 69.88 183 ALA A CA 1
ATOM 1419 C C . ALA A 1 183 ? 19.352 -2.843 -14.087 1.00 69.88 183 ALA A C 1
ATOM 1421 O O . ALA A 1 183 ? 20.421 -3.291 -13.689 1.00 69.88 183 ALA A O 1
ATOM 1422 N N . LYS A 1 184 ? 19.268 -2.108 -15.208 1.00 64.62 184 LYS A N 1
ATOM 1423 C CA . LYS A 1 184 ? 20.413 -1.812 -16.085 1.00 64.62 184 LYS A CA 1
ATOM 1424 C C . LYS A 1 184 ? 21.153 -0.507 -15.759 1.00 64.62 184 LYS A C 1
ATOM 1426 O O . LYS A 1 184 ? 22.144 -0.219 -16.415 1.00 64.62 184 LYS A O 1
ATOM 1431 N N . TYR A 1 185 ? 20.706 0.274 -14.771 1.00 60.62 185 TYR A N 1
ATOM 1432 C CA . TYR A 1 185 ? 21.326 1.571 -14.443 1.00 60.62 185 TYR A CA 1
ATOM 1433 C C . TYR A 1 185 ? 22.529 1.484 -13.491 1.00 60.62 185 TYR A C 1
ATOM 1435 O O . TYR A 1 185 ? 23.154 2.499 -13.191 1.00 60.62 185 TYR A O 1
ATOM 1443 N N . TYR A 1 186 ? 22.908 0.286 -13.049 1.00 61.12 186 TYR A N 1
ATOM 1444 C CA . TYR A 1 186 ? 24.154 0.077 -12.317 1.00 61.12 186 TYR A CA 1
ATOM 1445 C C . TYR A 1 186 ? 25.281 -0.257 -13.292 1.00 61.12 186 TYR A C 1
ATOM 1447 O O . TYR A 1 186 ? 25.517 -1.430 -13.536 1.00 61.12 186 TYR A O 1
ATOM 1455 N N . THR A 1 187 ? 25.919 0.776 -13.857 1.00 56.75 187 THR A N 1
ATOM 1456 C CA . THR A 1 187 ? 27.342 0.851 -14.275 1.00 56.75 187 THR A CA 1
ATOM 1457 C C . THR A 1 187 ? 27.530 2.016 -15.254 1.00 56.75 187 THR A C 1
ATOM 1459 O O . THR A 1 187 ? 27.625 1.826 -16.464 1.00 56.75 187 THR A O 1
ATOM 1462 N N . SER A 1 188 ? 27.592 3.241 -14.744 1.00 55.38 188 SER A N 1
ATOM 1463 C CA . SER A 1 188 ? 28.169 4.370 -15.487 1.00 55.38 188 SER A CA 1
ATOM 1464 C C . SER A 1 188 ? 28.715 5.403 -14.505 1.00 55.38 188 SER A C 1
ATOM 1466 O O . SER A 1 188 ? 28.298 6.553 -14.474 1.00 55.38 188 SER A O 1
ATOM 1468 N N . THR A 1 189 ? 29.638 4.950 -13.662 1.00 55.91 189 THR A N 1
ATOM 1469 C CA . THR A 1 189 ? 30.661 5.792 -13.037 1.00 55.91 189 THR A CA 1
ATOM 1470 C C . THR A 1 189 ? 32.001 5.198 -13.448 1.00 55.91 189 THR A C 1
ATOM 1472 O O . THR A 1 189 ? 32.657 4.490 -12.686 1.00 55.91 189 THR A O 1
ATOM 1475 N N . SER A 1 190 ? 32.347 5.389 -14.717 1.00 51.81 190 SER A N 1
ATOM 1476 C CA . SER A 1 190 ? 33.732 5.325 -15.160 1.00 51.81 190 SER A CA 1
ATOM 1477 C C . SER A 1 190 ? 34.166 6.760 -15.411 1.00 51.81 190 SER A C 1
ATOM 1479 O O . SER A 1 190 ? 33.489 7.465 -16.158 1.00 51.81 190 SER A O 1
ATOM 1481 N N . THR A 1 191 ? 35.291 7.102 -14.775 1.00 46.81 191 THR A N 1
ATOM 1482 C CA . THR A 1 191 ? 36.094 8.338 -14.840 1.00 46.81 191 THR A CA 1
ATOM 1483 C C . THR A 1 191 ? 35.506 9.601 -14.233 1.00 46.81 191 THR A C 1
ATOM 1485 O O . THR A 1 191 ? 34.519 10.134 -14.777 1.00 46.81 191 THR A O 1
#

Organism: NCBI:txid2594499

Radius of gyration: 28.29 Å; Cα contacts (8 Å, |Δi|>4): 117; chains: 1; bounding box: 84×94×52 Å

Nearest PDB structures (foldseek):
  5ola-assembly2_F  TM=3.902E-01  e=2.353E+00  Homo sapiens
  7og4-assembly1_A4  TM=4.246E-01  e=5.507E+00  Homo sapiens
  8w9z-assembly1_D  TM=3.627E-01  e=3.880E+00  Nicotiana tabacum
  4eqf-assembly1_A  TM=3.786E-01  e=8.216E+00  Mus musculus
  6sgb-assembly1_FX  TM=1.997E-01  e=3.880E+00  Trypanosoma brucei brucei

Mean predicted aligned error: 17.18 Å

Solvent-accessible surface area (backbone atoms only — not comparable to full-atom values): 12767 Å² total; per-residue (Å²): 138,90,80,89,80,86,86,80,87,81,79,88,82,85,79,88,85,82,85,85,82,79,84,82,84,86,83,79,87,87,86,84,83,88,82,89,83,86,82,86,86,82,87,83,91,82,89,81,91,78,83,85,82,90,74,84,84,73,82,71,80,73,86,81,66,77,70,50,55,65,57,54,48,60,41,47,73,43,93,61,27,61,63,53,50,52,48,40,42,75,68,63,61,49,76,92,45,66,67,54,53,36,52,37,48,73,68,37,88,48,57,65,40,36,47,54,51,50,41,51,44,36,64,79,36,51,73,58,46,67,31,66,68,39,44,50,51,49,33,46,46,36,49,75,76,38,75,72,76,89,43,71,66,60,50,48,53,40,50,75,66,70,47,67,90,49,71,71,55,51,52,40,52,53,55,22,36,52,73,69,52,57,77,70,71,81,81,83,87,75,135

pLDDT: mean 71.23, std 24.72, range [25.77, 96.25]